Protein AF-A0A212CSP1-F1 (afdb_monomer_lite)

Secondary structure (DSSP, 8-state):
--------------TTHHHHHHHHHHHHHHHHHIIIIIHHHH-BTTB--TTB--S--HHHHHHHHTTSPTT-EEEEE-SSSSEEEEEEE-SSSEEEEEEEEPTTS-EEETT-S-EESSHHHHHHHHHHSPBTTTTB---SBPPPPS--HHHHHHHHHHHHS--------------------------TTHHHHHHHH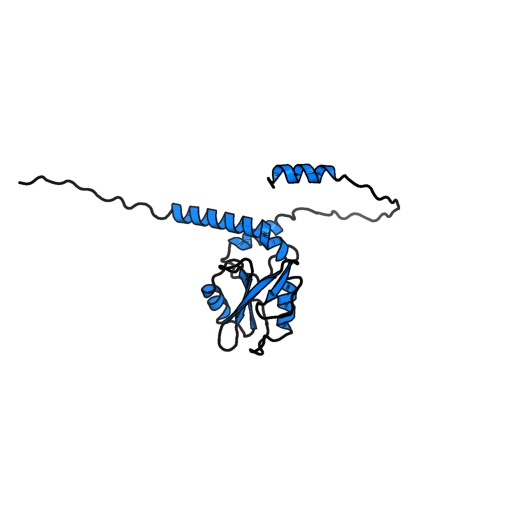TT-

Radius of gyration: 26.58 Å; chains: 1; bounding box: 94×54×76 Å

Structure (mmCIF, N/CA/C/O backbone):
data_AF-A0A212CSP1-F1
#
_entry.id   AF-A0A212CSP1-F1
#
loop_
_atom_site.group_PDB
_atom_site.id
_atom_site.type_symbol
_atom_site.label_atom_id
_atom_site.label_alt_id
_atom_site.label_comp_id
_atom_site.label_asym_id
_atom_site.label_entity_id
_atom_site.label_seq_id
_atom_site.pdbx_PDB_ins_code
_atom_site.Cartn_x
_atom_site.Cartn_y
_atom_site.Cartn_z
_atom_site.occupancy
_atom_site.B_iso_or_equiv
_atom_site.auth_seq_id
_atom_site.auth_comp_id
_atom_site.auth_asym_id
_atom_site.auth_atom_id
_atom_site.pdbx_PDB_model_num
ATOM 1 N N . MET A 1 1 ? 43.880 -2.278 61.669 1.00 38.97 1 MET A N 1
ATOM 2 C CA . MET A 1 1 ? 43.598 -2.815 60.322 1.00 38.97 1 MET A CA 1
ATOM 3 C C . MET A 1 1 ? 42.975 -4.184 60.545 1.00 38.97 1 MET A C 1
ATOM 5 O O . MET A 1 1 ? 43.624 -4.987 61.186 1.00 38.97 1 MET A O 1
ATOM 9 N N . GLU A 1 2 ? 41.725 -4.493 60.226 1.00 37.69 2 GLU A N 1
ATOM 10 C CA . GLU A 1 2 ? 40.762 -3.864 59.326 1.00 37.69 2 GLU A CA 1
ATOM 11 C C . GLU A 1 2 ? 39.323 -4.164 59.767 1.00 37.69 2 GLU A C 1
ATOM 13 O O . GLU A 1 2 ? 39.054 -5.135 60.473 1.00 37.69 2 GLU A O 1
ATOM 18 N N . ALA A 1 3 ? 38.415 -3.285 59.352 1.00 38.16 3 ALA A N 1
ATOM 19 C CA . ALA A 1 3 ? 36.992 -3.335 59.629 1.00 38.16 3 ALA A CA 1
ATOM 20 C C . ALA A 1 3 ? 36.283 -4.432 58.817 1.00 38.16 3 ALA A C 1
ATOM 22 O O . ALA A 1 3 ? 36.498 -4.602 57.621 1.00 38.16 3 ALA A O 1
ATOM 23 N N . HIS A 1 4 ? 35.374 -5.133 59.489 1.00 41.16 4 HIS A N 1
ATOM 24 C CA . HIS A 1 4 ? 34.502 -6.158 58.935 1.00 41.16 4 HIS A CA 1
ATOM 25 C C . HIS A 1 4 ? 33.340 -5.492 58.173 1.00 41.16 4 HIS A C 1
ATOM 27 O O . HIS A 1 4 ? 32.346 -5.079 58.774 1.00 41.16 4 HIS A O 1
ATOM 33 N N . LEU A 1 5 ? 33.456 -5.362 56.848 1.00 41.38 5 LEU A N 1
ATOM 34 C CA . LEU A 1 5 ? 32.409 -4.775 56.008 1.00 41.38 5 LEU A CA 1
ATOM 35 C C . LEU A 1 5 ? 31.263 -5.782 55.806 1.00 41.38 5 LEU A C 1
ATOM 37 O O . LEU A 1 5 ? 31.435 -6.845 55.210 1.00 41.38 5 LEU A O 1
ATOM 41 N N . ARG A 1 6 ? 30.081 -5.452 56.335 1.00 44.97 6 ARG A N 1
ATOM 42 C CA . ARG A 1 6 ? 28.835 -6.188 56.096 1.00 44.97 6 ARG A CA 1
ATOM 43 C C . ARG A 1 6 ? 28.260 -5.868 54.709 1.00 44.97 6 ARG A C 1
ATOM 45 O O . ARG A 1 6 ? 28.254 -4.722 54.281 1.00 44.97 6 ARG A O 1
ATOM 52 N N . GLN A 1 7 ? 27.760 -6.936 54.090 1.00 47.25 7 GLN A N 1
ATOM 53 C CA . GLN A 1 7 ? 26.824 -7.067 52.967 1.00 47.25 7 GLN A CA 1
ATOM 54 C C . GLN A 1 7 ? 26.131 -5.794 52.444 1.00 47.25 7 GLN A C 1
ATOM 56 O O . GLN A 1 7 ? 25.417 -5.117 53.178 1.00 47.25 7 GLN A O 1
ATOM 61 N N . LEU A 1 8 ? 26.179 -5.626 51.119 1.00 35.84 8 LEU A N 1
ATOM 62 C CA . LEU A 1 8 ? 25.127 -4.981 50.331 1.00 35.84 8 LEU A CA 1
ATOM 63 C C . LEU A 1 8 ? 24.757 -5.918 49.176 1.00 35.84 8 LEU A C 1
ATOM 65 O O . LEU A 1 8 ? 25.387 -5.933 48.122 1.00 35.84 8 LEU A O 1
ATOM 69 N N . SER A 1 9 ? 23.741 -6.746 49.401 1.00 40.22 9 SER A N 1
ATOM 70 C CA . SER A 1 9 ? 23.035 -7.457 48.340 1.00 40.22 9 SER A CA 1
ATOM 71 C C . SER A 1 9 ? 22.275 -6.431 47.497 1.00 40.22 9 SER A C 1
ATOM 73 O O . SER A 1 9 ? 21.263 -5.890 47.945 1.00 40.22 9 SER A O 1
ATOM 75 N N . LEU A 1 10 ? 22.769 -6.149 46.289 1.00 41.78 10 LEU A N 1
ATO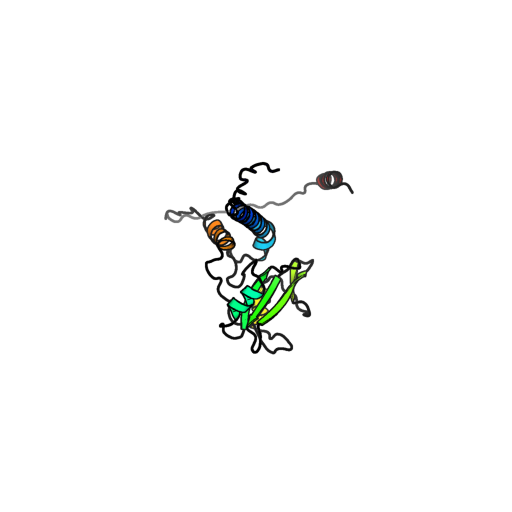M 76 C CA . LEU A 1 10 ? 22.030 -5.403 45.273 1.00 41.78 10 LEU A CA 1
ATOM 77 C C . LEU A 1 10 ? 20.746 -6.175 44.947 1.00 41.78 10 LEU A C 1
ATOM 79 O O . LEU A 1 10 ? 20.779 -7.246 44.339 1.00 41.78 10 LEU A O 1
ATOM 83 N N . GLY A 1 11 ? 19.616 -5.635 45.397 1.00 38.06 11 GLY A N 1
ATOM 84 C CA . GLY A 1 11 ? 18.296 -6.143 45.066 1.00 38.06 11 GLY A CA 1
ATOM 85 C C . GLY A 1 11 ? 18.113 -6.174 43.552 1.00 38.06 11 GLY A C 1
ATOM 86 O O . GLY A 1 11 ? 18.186 -5.145 42.882 1.00 38.06 11 GLY A O 1
ATOM 87 N N . ARG A 1 12 ? 17.865 -7.370 43.015 1.00 52.84 12 ARG A N 1
ATOM 88 C CA . ARG A 1 12 ? 17.350 -7.570 41.661 1.00 52.84 12 ARG A CA 1
ATOM 89 C C . ARG A 1 12 ? 15.996 -6.858 41.573 1.00 52.84 12 ARG A C 1
ATOM 91 O O . ARG A 1 12 ? 15.029 -7.279 42.203 1.00 52.84 12 ARG A O 1
ATOM 98 N N . ARG A 1 13 ? 15.948 -5.765 40.816 1.00 52.03 13 ARG A N 1
ATOM 99 C CA . ARG A 1 13 ? 14.724 -5.028 40.491 1.00 52.03 13 ARG A CA 1
ATOM 100 C C . ARG A 1 13 ? 13.806 -5.928 39.639 1.00 52.03 13 ARG A C 1
ATOM 102 O O . ARG A 1 13 ? 14.321 -6.664 38.796 1.00 52.03 13 ARG A O 1
ATOM 109 N N . PRO A 1 14 ? 12.476 -5.930 39.843 1.00 47.34 14 PRO A N 1
ATOM 110 C CA . PRO A 1 14 ? 11.566 -6.715 39.017 1.00 47.34 14 PRO A CA 1
ATOM 111 C C . PRO A 1 14 ? 11.379 -6.007 37.664 1.00 47.34 14 PRO A C 1
ATOM 113 O O . PRO A 1 14 ? 10.482 -5.188 37.487 1.00 47.34 14 PRO A O 1
ATOM 116 N N . GLU A 1 15 ? 12.266 -6.292 36.713 1.00 51.41 15 GLU A N 1
ATOM 117 C CA . GLU A 1 15 ? 12.279 -5.717 35.357 1.00 51.41 15 GLU A CA 1
ATOM 118 C C . GLU A 1 15 ? 11.328 -6.472 34.417 1.00 51.41 15 GLU A C 1
ATOM 120 O O . GLU A 1 15 ? 11.752 -7.174 33.507 1.00 51.41 15 GLU A O 1
ATOM 125 N N . GLY A 1 16 ? 10.021 -6.416 34.681 1.00 56.03 16 GLY A N 1
ATOM 126 C CA . GLY A 1 16 ? 9.063 -7.119 33.814 1.00 56.03 16 GLY A CA 1
ATOM 127 C C . GLY A 1 16 ? 7.610 -6.660 33.870 1.00 56.03 16 GLY A C 1
ATOM 128 O O . GLY A 1 16 ? 6.845 -6.973 32.961 1.00 56.03 16 GLY A O 1
ATOM 129 N N . ALA A 1 17 ? 7.208 -5.908 34.897 1.00 55.34 17 ALA A N 1
ATOM 130 C CA . ALA A 1 17 ? 5.846 -5.375 34.988 1.00 55.34 17 ALA A CA 1
ATOM 131 C C . ALA A 1 17 ? 5.691 -4.026 34.258 1.00 55.34 17 ALA A C 1
ATOM 133 O O . ALA A 1 17 ? 4.693 -3.813 33.576 1.00 55.34 17 ALA A O 1
ATOM 134 N N . GLY A 1 18 ? 6.696 -3.145 34.354 1.00 59.00 18 GLY A N 1
ATOM 135 C CA . GLY A 1 18 ? 6.673 -1.818 33.723 1.00 59.00 18 GLY A CA 1
ATOM 136 C C . GLY A 1 18 ? 6.700 -1.870 32.195 1.00 59.00 18 GLY A C 1
ATOM 137 O O . GLY A 1 18 ? 5.966 -1.134 31.548 1.00 59.00 18 GLY A O 1
ATOM 138 N N . ASP A 1 19 ? 7.465 -2.801 31.623 1.00 65.12 19 ASP A N 1
ATOM 139 C CA . ASP A 1 19 ? 7.614 -2.919 30.168 1.00 65.12 19 ASP A CA 1
ATOM 140 C C . ASP A 1 19 ? 6.330 -3.399 29.487 1.00 65.12 19 ASP A C 1
ATOM 142 O O . ASP A 1 19 ? 6.003 -2.963 28.386 1.00 65.12 19 ASP A O 1
ATOM 146 N N . ARG A 1 20 ? 5.566 -4.274 30.153 1.00 71.06 20 ARG A N 1
ATOM 147 C CA . ARG A 1 20 ? 4.284 -4.770 29.631 1.00 71.06 20 ARG A CA 1
ATOM 148 C C . ARG A 1 20 ? 3.198 -3.703 29.691 1.00 71.06 20 ARG A C 1
ATOM 150 O O . ARG A 1 20 ? 2.419 -3.595 28.751 1.00 71.06 20 ARG A O 1
ATOM 157 N N . GLN A 1 21 ? 3.173 -2.918 30.766 1.00 75.75 21 GLN A N 1
ATOM 158 C CA . GLN A 1 21 ? 2.225 -1.820 30.924 1.00 75.75 21 GLN A CA 1
ATOM 159 C C . GLN A 1 21 ? 2.511 -0.692 29.924 1.00 75.75 21 GLN A C 1
ATOM 161 O O . GLN A 1 21 ? 1.614 -0.274 29.201 1.00 75.75 21 GLN A O 1
ATOM 166 N N . ALA A 1 22 ? 3.773 -0.273 29.805 1.00 74.12 22 ALA A N 1
ATOM 167 C CA . ALA A 1 22 ? 4.182 0.742 28.837 1.00 74.12 22 ALA A CA 1
ATOM 168 C C . ALA A 1 22 ? 3.923 0.300 27.385 1.00 74.12 22 ALA A C 1
ATOM 170 O O . ALA A 1 22 ? 3.532 1.109 26.545 1.00 74.12 22 ALA A O 1
ATOM 171 N N . LEU A 1 23 ? 4.111 -0.990 27.081 1.00 70.31 23 LEU A N 1
ATOM 172 C CA . LEU A 1 23 ? 3.783 -1.542 25.768 1.00 70.31 23 LEU A CA 1
ATOM 173 C C . LEU A 1 23 ? 2.273 -1.508 25.493 1.00 70.31 23 LEU A C 1
ATOM 175 O O . LEU A 1 23 ? 1.886 -1.170 24.378 1.00 70.31 23 LEU A O 1
ATOM 179 N N . ALA A 1 24 ? 1.437 -1.824 26.484 1.00 73.19 24 ALA A N 1
ATOM 180 C CA . ALA A 1 24 ? -0.017 -1.766 26.350 1.00 73.19 24 ALA A CA 1
ATOM 181 C C . ALA A 1 24 ? -0.519 -0.326 26.135 1.00 73.19 24 ALA A C 1
ATOM 183 O O . ALA A 1 24 ? -1.317 -0.083 25.236 1.00 73.19 24 ALA A O 1
ATOM 184 N N . GLU A 1 25 ? 0.010 0.644 26.884 1.00 76.62 25 GLU A N 1
ATOM 185 C CA . GLU A 1 25 ? -0.317 2.069 26.712 1.00 76.62 25 GLU A CA 1
ATOM 186 C C . GLU A 1 25 ? 0.097 2.584 25.325 1.00 76.62 25 GLU A C 1
ATOM 188 O O . GLU A 1 25 ? -0.647 3.307 24.659 1.00 76.62 25 GLU A O 1
ATOM 193 N N . LEU A 1 26 ? 1.272 2.167 24.841 1.00 75.50 26 LEU A N 1
ATOM 194 C CA . LEU A 1 26 ? 1.722 2.502 23.493 1.00 75.50 26 LEU A CA 1
ATOM 195 C C . LEU A 1 26 ? 0.838 1.859 22.413 1.00 75.50 26 LEU A C 1
ATOM 197 O O . LEU A 1 26 ? 0.573 2.485 21.386 1.00 75.50 26 LEU A O 1
ATOM 201 N N . GLN A 1 27 ? 0.383 0.623 22.632 1.00 71.06 27 GLN A N 1
ATOM 202 C CA . GLN A 1 27 ? -0.559 -0.057 21.743 1.00 71.06 27 GLN A CA 1
ATOM 203 C C . GLN A 1 27 ? -1.899 0.678 21.686 1.00 71.06 27 GLN A C 1
ATOM 205 O O . GLN A 1 27 ? -2.403 0.913 20.590 1.00 71.06 27 GLN A O 1
ATOM 210 N N . GLU A 1 28 ? -2.444 1.093 22.828 1.00 76.88 28 GLU A N 1
ATOM 211 C CA . GLU A 1 28 ? -3.690 1.860 22.896 1.00 76.88 28 GLU A CA 1
ATOM 212 C C . GLU A 1 28 ? -3.570 3.201 22.161 1.00 76.88 28 GLU A C 1
ATOM 214 O O . GLU A 1 28 ? -4.422 3.543 21.342 1.00 76.88 28 GLU A O 1
ATOM 219 N N . LEU A 1 29 ? -2.466 3.927 22.357 1.00 81.38 29 LEU A N 1
ATOM 220 C CA . LEU A 1 29 ? -2.229 5.183 21.647 1.00 81.38 29 LEU A CA 1
ATOM 221 C C . LEU A 1 29 ? -2.115 4.976 20.129 1.00 81.38 29 LEU A C 1
ATOM 223 O O . LEU A 1 29 ? -2.684 5.743 19.347 1.00 81.38 29 LEU A O 1
ATOM 227 N N . ALA A 1 30 ? -1.401 3.931 19.701 1.00 77.06 30 ALA A N 1
ATOM 228 C CA . ALA A 1 30 ? -1.284 3.579 18.290 1.00 77.06 30 ALA A CA 1
ATOM 229 C C . ALA A 1 30 ? -2.641 3.187 17.684 1.00 77.06 30 ALA A C 1
ATOM 231 O O . ALA A 1 30 ? -2.918 3.532 16.531 1.00 77.06 30 ALA A O 1
ATOM 232 N N . LEU A 1 31 ? -3.488 2.501 18.457 1.00 76.50 31 LEU A N 1
ATOM 233 C CA . LEU A 1 31 ? -4.840 2.122 18.063 1.00 76.50 31 LEU A CA 1
ATOM 234 C C . LEU A 1 31 ? -5.739 3.346 17.884 1.00 76.50 31 LEU A C 1
ATOM 236 O O . LEU A 1 31 ? -6.342 3.498 16.823 1.00 76.50 31 LEU A O 1
ATOM 240 N N . SER A 1 32 ? -5.792 4.236 18.874 1.00 79.06 32 SER A N 1
ATOM 241 C CA . SER A 1 32 ? -6.603 5.458 18.816 1.00 79.06 32 SER A CA 1
ATOM 242 C C . SER A 1 32 ? -6.192 6.339 17.639 1.00 79.06 32 SER A C 1
ATOM 244 O O . SER A 1 32 ? -7.026 6.700 16.809 1.00 79.06 32 SER A O 1
ATOM 246 N N . TRP A 1 33 ? -4.886 6.572 17.468 1.00 84.38 33 TRP A N 1
ATOM 247 C CA . TRP A 1 33 ? -4.371 7.305 16.310 1.00 84.38 33 TRP A CA 1
ATOM 248 C C . TRP A 1 33 ? -4.774 6.651 14.982 1.00 84.38 33 TRP A C 1
ATOM 250 O O . TRP A 1 33 ? -5.151 7.340 14.027 1.00 84.38 33 TRP A O 1
ATOM 260 N N . PHE A 1 34 ? -4.702 5.319 14.897 1.00 83.12 34 PHE A N 1
ATOM 261 C CA . PHE A 1 34 ? -5.090 4.592 13.694 1.00 83.12 34 PHE A CA 1
ATOM 262 C C . PHE A 1 34 ? -6.584 4.761 13.400 1.00 83.12 34 PHE A C 1
ATOM 264 O O . PHE A 1 34 ? -6.945 5.054 12.258 1.00 83.12 34 PHE A O 1
ATOM 271 N N . MET A 1 35 ? -7.439 4.613 14.413 1.00 80.25 35 MET A N 1
ATOM 272 C CA . MET A 1 35 ? -8.891 4.740 14.281 1.00 80.25 35 MET A CA 1
ATOM 273 C C . MET A 1 35 ? -9.318 6.144 13.858 1.00 80.25 35 MET A C 1
ATOM 275 O O . MET A 1 35 ? -10.184 6.286 12.999 1.00 80.25 35 MET A O 1
ATOM 279 N N . GLU A 1 36 ? -8.680 7.175 14.402 1.00 81.69 36 GLU A N 1
ATOM 280 C CA . GLU A 1 36 ? -9.021 8.567 14.107 1.00 81.69 36 GLU A CA 1
ATOM 281 C C . GLU A 1 36 ? -8.502 9.031 12.742 1.00 81.69 36 GLU A C 1
ATOM 283 O O . GLU A 1 36 ? -9.157 9.822 12.063 1.00 81.69 36 GLU A O 1
ATOM 288 N N . THR A 1 37 ? -7.330 8.548 12.314 1.00 80.38 37 THR A N 1
ATOM 289 C CA . THR A 1 37 ? -6.646 9.110 11.136 1.00 80.38 37 THR A CA 1
ATOM 290 C C . THR A 1 37 ? -6.641 8.190 9.920 1.00 80.38 37 THR A C 1
ATOM 292 O O . THR A 1 37 ? -6.831 8.657 8.797 1.00 80.38 37 THR A O 1
ATOM 295 N N . GLN A 1 38 ? -6.410 6.891 10.113 1.00 84.62 38 GLN A N 1
ATOM 296 C CA . GLN A 1 38 ? -6.147 5.947 9.025 1.00 84.62 38 GLN A CA 1
ATOM 297 C C . GLN A 1 38 ? -7.373 5.108 8.677 1.00 84.62 38 GLN A C 1
ATOM 299 O O . GLN A 1 38 ? -7.653 4.900 7.497 1.00 84.62 38 GLN A O 1
ATOM 304 N N . ALA A 1 39 ? -8.119 4.636 9.678 1.00 81.50 39 ALA A N 1
ATOM 305 C CA . ALA A 1 39 ? -9.260 3.751 9.471 1.00 81.50 39 ALA A CA 1
ATOM 306 C C . ALA A 1 39 ? -10.304 4.329 8.491 1.00 81.50 39 ALA A C 1
ATOM 308 O O . ALA A 1 39 ? -10.667 3.606 7.558 1.00 81.50 39 ALA A O 1
ATOM 309 N N . PRO A 1 40 ? -10.704 5.619 8.560 1.00 82.31 40 PRO A N 1
ATOM 310 C CA . PRO A 1 40 ? -11.674 6.188 7.618 1.00 82.31 40 PRO A CA 1
ATOM 311 C C . PRO A 1 40 ? -11.217 6.164 6.151 1.00 82.31 40 PRO A C 1
ATOM 313 O O . PRO A 1 40 ? -12.034 6.274 5.243 1.00 82.31 40 PRO A O 1
ATOM 316 N N . LEU A 1 41 ? -9.909 6.042 5.914 1.00 83.50 41 LEU A N 1
ATOM 317 C CA . LEU A 1 41 ? -9.298 6.047 4.585 1.00 83.50 41 LEU A CA 1
ATOM 318 C C . LEU A 1 41 ? -9.080 4.636 4.016 1.00 83.50 41 LEU A C 1
ATOM 320 O O . LEU A 1 41 ? -8.845 4.482 2.817 1.00 83.50 41 LEU A O 1
ATOM 324 N N . ILE A 1 42 ? -9.102 3.614 4.875 1.00 84.88 42 ILE A N 1
ATOM 325 C CA . ILE A 1 42 ? -8.684 2.244 4.544 1.00 84.88 42 ILE A CA 1
ATOM 326 C C . ILE A 1 42 ? -9.853 1.262 4.618 1.00 84.88 42 ILE A C 1
ATOM 328 O O . ILE A 1 42 ? -9.879 0.300 3.846 1.00 84.88 42 ILE A O 1
ATOM 332 N N . LEU A 1 43 ? -10.791 1.475 5.546 1.00 83.31 43 LEU A N 1
ATOM 333 C CA . LEU A 1 43 ? -11.917 0.573 5.768 1.00 83.31 43 LEU A CA 1
ATOM 334 C C . LEU A 1 43 ? -12.765 0.424 4.500 1.00 83.31 43 LEU A C 1
ATOM 336 O O . LEU A 1 43 ? -13.118 1.396 3.834 1.00 83.31 43 LEU A O 1
ATOM 340 N N . GLN A 1 44 ? -13.130 -0.818 4.202 1.00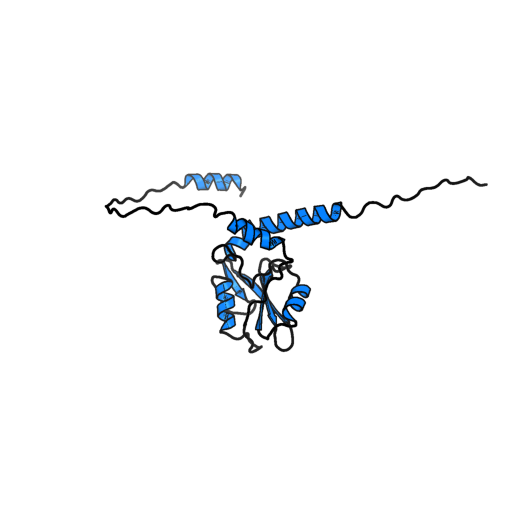 79.25 44 GLN A N 1
ATOM 341 C CA . GLN A 1 44 ? -14.069 -1.179 3.148 1.00 79.25 44 GLN A CA 1
ATOM 342 C C . GLN A 1 44 ? -15.265 -1.843 3.815 1.00 79.25 44 GLN A C 1
ATOM 344 O O . GLN A 1 44 ? -15.115 -2.879 4.457 1.00 79.25 44 GLN A O 1
ATOM 349 N N . ASN A 1 45 ? -16.444 -1.230 3.698 1.00 80.56 45 ASN A N 1
ATOM 350 C CA . ASN A 1 45 ? -17.676 -1.720 4.327 1.00 80.56 45 ASN A CA 1
ATOM 351 C C . ASN A 1 45 ? -17.526 -1.964 5.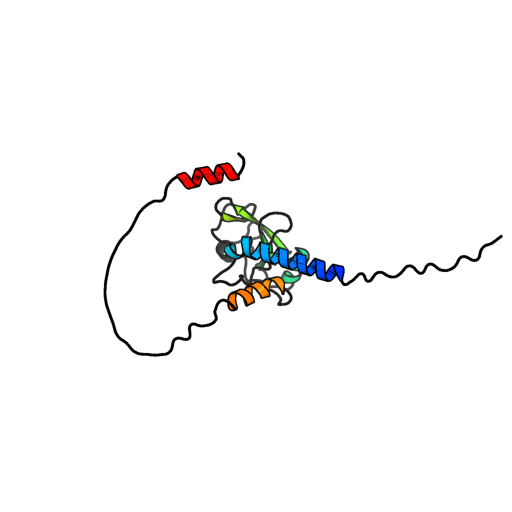844 1.00 80.56 45 ASN A C 1
ATOM 353 O O . ASN A 1 45 ? -18.026 -2.952 6.369 1.00 80.56 45 ASN A O 1
ATOM 357 N N . GLY A 1 46 ? -16.789 -1.091 6.540 1.00 77.31 46 GLY A N 1
ATOM 358 C CA . GLY A 1 46 ? -16.555 -1.218 7.983 1.00 77.31 46 GLY A CA 1
ATOM 359 C C . GLY A 1 46 ? -15.543 -2.298 8.384 1.00 77.31 46 GLY A C 1
ATOM 360 O O . GLY A 1 46 ? -15.358 -2.528 9.571 1.00 77.31 46 GLY A O 1
ATOM 361 N N . ALA A 1 47 ? -14.853 -2.935 7.435 1.00 81.75 47 ALA A N 1
ATOM 362 C CA . ALA A 1 47 ? -13.809 -3.915 7.720 1.00 81.75 47 ALA A CA 1
ATOM 363 C C . ALA A 1 47 ? -12.456 -3.491 7.140 1.00 81.75 47 ALA A C 1
ATOM 365 O O . ALA A 1 47 ? -12.370 -2.840 6.093 1.00 81.75 47 ALA A O 1
ATOM 366 N N . LEU A 1 48 ? -11.370 -3.873 7.818 1.00 85.00 48 LEU A N 1
ATOM 367 C CA . LEU A 1 48 ? -10.031 -3.673 7.275 1.00 85.00 48 LEU A CA 1
ATOM 368 C C . LEU A 1 48 ? -9.792 -4.645 6.116 1.00 85.00 48 LEU A C 1
ATOM 370 O O . LEU A 1 48 ? -10.036 -5.842 6.275 1.00 85.00 48 LEU A O 1
ATOM 374 N N . PRO A 1 49 ? -9.250 -4.178 4.979 1.00 89.31 49 PRO A N 1
ATOM 375 C CA . PRO A 1 49 ? -8.941 -5.061 3.868 1.00 89.31 49 PRO A CA 1
ATOM 376 C C . PRO A 1 49 ? -7.946 -6.158 4.278 1.00 89.31 49 PRO A C 1
ATOM 378 O O . PRO A 1 49 ? -7.009 -5.885 5.038 1.00 89.31 49 PRO A O 1
ATOM 381 N N . PRO A 1 50 ? -8.073 -7.382 3.736 1.00 89.88 50 PRO A N 1
ATOM 382 C CA . PRO A 1 50 ? -7.222 -8.512 4.118 1.00 89.88 50 PRO A CA 1
ATOM 383 C C . PRO A 1 50 ? -5.747 -8.304 3.745 1.00 89.88 50 PRO A C 1
ATOM 385 O O . PRO A 1 50 ? -4.858 -8.859 4.385 1.00 89.88 50 PRO A O 1
ATOM 388 N N . TRP A 1 51 ? -5.472 -7.472 2.735 1.00 93.75 51 TRP A N 1
ATOM 389 C CA . TRP A 1 51 ? -4.117 -7.084 2.340 1.00 93.75 51 TRP A CA 1
ATOM 390 C C . TRP A 1 51 ? -3.508 -5.998 3.233 1.00 93.75 51 TRP A C 1
ATOM 392 O O . TRP A 1 51 ? -2.324 -5.706 3.081 1.00 93.75 51 TRP A O 1
ATOM 402 N N . PHE A 1 52 ? -4.262 -5.381 4.148 1.00 92.38 52 PHE A N 1
ATOM 403 C CA . PHE A 1 52 ? -3.736 -4.355 5.046 1.00 92.38 52 PHE A CA 1
ATOM 404 C C . PHE A 1 52 ? -3.246 -4.967 6.363 1.00 92.38 52 PHE A C 1
ATOM 406 O O . PHE A 1 52 ? -3.989 -5.659 7.063 1.00 92.38 52 PHE A O 1
ATOM 413 N N . HIS A 1 53 ? -1.980 -4.706 6.690 1.00 90.69 53 HIS A N 1
ATOM 414 C CA . HIS A 1 53 ? -1.265 -5.295 7.830 1.00 90.69 53 HIS A CA 1
ATOM 415 C C . HIS A 1 53 ? -0.834 -4.257 8.876 1.00 90.69 53 HIS A C 1
ATOM 417 O O . HIS A 1 53 ? -0.195 -4.618 9.860 1.00 90.69 53 HIS A O 1
ATOM 423 N N . GLY A 1 54 ? -1.159 -2.975 8.682 1.00 88.50 54 GLY A N 1
ATOM 424 C CA . GLY A 1 54 ? -0.864 -1.932 9.664 1.00 88.50 54 GLY A CA 1
ATOM 425 C C . GLY A 1 54 ? 0.630 -1.768 9.964 1.00 88.50 54 GLY A C 1
ATOM 426 O O . GLY A 1 54 ? 1.451 -1.690 9.048 1.00 88.50 54 GLY A O 1
ATOM 427 N N . PHE A 1 55 ? 0.984 -1.686 11.247 1.00 84.69 55 PHE A N 1
ATOM 428 C CA . PHE A 1 55 ? 2.345 -1.509 11.761 1.00 84.69 55 PHE A CA 1
ATOM 429 C C . PHE A 1 55 ? 3.129 -2.830 11.796 1.00 84.69 55 PHE A C 1
ATOM 431 O O . PHE A 1 55 ? 3.369 -3.402 12.857 1.00 84.69 55 PHE A O 1
ATOM 438 N N . ILE A 1 56 ? 3.575 -3.314 10.636 1.00 88.38 56 ILE A N 1
ATOM 439 C CA . ILE A 1 56 ? 4.549 -4.414 10.569 1.00 88.38 56 ILE A CA 1
ATOM 440 C C . ILE A 1 56 ? 5.894 -3.936 10.033 1.00 88.38 56 ILE A C 1
ATOM 442 O O . ILE A 1 56 ? 5.982 -3.067 9.167 1.00 88.38 56 ILE A O 1
ATOM 446 N N . THR A 1 57 ? 6.977 -4.529 10.534 1.00 90.62 57 THR A N 1
ATOM 447 C CA . THR A 1 57 ? 8.323 -4.196 10.058 1.00 90.62 57 THR A CA 1
ATOM 448 C C . THR A 1 57 ? 8.559 -4.742 8.653 1.00 90.62 57 THR A C 1
ATOM 450 O O . THR A 1 57 ? 7.951 -5.730 8.222 1.00 90.62 57 THR A O 1
ATOM 453 N N . ARG A 1 58 ? 9.525 -4.151 7.942 1.00 94.12 58 ARG A N 1
ATOM 454 C CA . ARG A 1 58 ? 10.007 -4.696 6.667 1.00 94.12 58 ARG A CA 1
ATOM 455 C C . ARG A 1 58 ? 10.471 -6.151 6.807 1.00 94.12 58 ARG A C 1
ATOM 457 O O . ARG A 1 58 ? 10.088 -6.984 5.997 1.00 94.12 58 ARG A O 1
ATOM 464 N N . LYS A 1 59 ? 11.214 -6.475 7.871 1.00 94.81 59 LYS A N 1
ATOM 465 C CA . LYS A 1 59 ? 11.685 -7.843 8.143 1.00 94.81 59 LYS A CA 1
ATOM 466 C C . LYS A 1 59 ? 10.521 -8.830 8.289 1.00 94.81 59 LYS A C 1
ATOM 468 O O . LYS A 1 59 ? 10.554 -9.898 7.686 1.00 94.81 59 LYS A O 1
ATOM 473 N N . LYS A 1 60 ? 9.480 -8.475 9.055 1.00 93.12 60 LYS A N 1
ATOM 474 C CA . LYS A 1 60 ? 8.281 -9.319 9.208 1.00 93.12 60 LYS A CA 1
ATOM 475 C C . LYS A 1 60 ? 7.531 -9.467 7.882 1.00 93.12 60 LYS A C 1
ATOM 477 O O . LYS A 1 60 ? 7.111 -10.566 7.548 1.00 93.12 60 LYS A O 1
ATOM 482 N N . THR A 1 61 ? 7.425 -8.390 7.107 1.00 95.56 61 THR A N 1
ATOM 483 C CA . THR A 1 61 ? 6.826 -8.407 5.761 1.00 95.56 61 THR A CA 1
ATOM 484 C C . THR A 1 61 ? 7.530 -9.401 4.839 1.00 95.56 61 THR A C 1
ATOM 486 O O . THR A 1 61 ? 6.886 -10.253 4.235 1.00 95.56 61 THR A O 1
ATOM 489 N N . GLU A 1 62 ? 8.860 -9.333 4.764 1.00 97.19 62 GLU A N 1
ATOM 490 C CA . GLU A 1 62 ? 9.665 -10.238 3.938 1.00 97.19 62 GLU A CA 1
ATOM 491 C C . GLU A 1 62 ? 9.523 -11.701 4.391 1.00 97.19 62 GLU A C 1
ATOM 493 O O . GLU A 1 62 ? 9.488 -12.599 3.556 1.00 97.19 62 GLU A O 1
ATOM 498 N N . GLN A 1 63 ? 9.388 -11.955 5.699 1.00 96.00 63 GLN A N 1
ATOM 499 C CA . GLN A 1 63 ? 9.099 -13.292 6.231 1.00 96.00 63 GLN A CA 1
ATOM 500 C C . GLN A 1 63 ? 7.711 -13.797 5.815 1.00 96.00 63 GLN A C 1
ATOM 502 O O . GLN A 1 63 ? 7.595 -14.941 5.391 1.00 96.00 63 GLN A O 1
ATOM 507 N N . LEU A 1 64 ? 6.675 -12.956 5.905 1.00 95.56 64 LEU A N 1
ATOM 508 C CA . LEU A 1 64 ? 5.302 -13.320 5.534 1.00 95.56 64 LEU A CA 1
ATOM 509 C C . LEU A 1 64 ? 5.168 -13.669 4.044 1.00 95.56 64 LEU A C 1
ATOM 511 O O . LEU A 1 64 ? 4.382 -14.546 3.690 1.00 95.56 64 LEU A O 1
ATOM 515 N N . LEU A 1 65 ? 5.939 -12.995 3.187 1.00 97.56 65 LEU A N 1
ATOM 516 C CA . LEU A 1 65 ? 5.886 -13.148 1.732 1.00 97.56 65 LEU A CA 1
ATOM 517 C C . LEU A 1 65 ? 6.844 -14.209 1.172 1.00 97.56 65 LEU A C 1
ATOM 519 O O . LEU A 1 65 ? 6.692 -14.596 0.015 1.00 97.56 65 LEU A O 1
ATOM 523 N N . ARG A 1 66 ? 7.824 -14.674 1.958 1.00 95.81 66 ARG A N 1
ATOM 524 C CA . ARG A 1 66 ? 8.916 -15.552 1.499 1.00 95.81 66 ARG A CA 1
ATOM 525 C C . ARG A 1 66 ? 8.420 -16.793 0.756 1.00 95.81 66 ARG A C 1
ATOM 527 O O . ARG A 1 66 ? 8.856 -17.042 -0.367 1.00 95.81 66 ARG A O 1
ATOM 534 N N . ASP A 1 67 ? 7.490 -17.510 1.379 1.00 94.38 67 ASP A N 1
ATOM 535 C CA . ASP A 1 67 ? 6.992 -18.813 0.924 1.00 94.38 67 ASP A CA 1
ATOM 536 C C . ASP A 1 67 ? 5.615 -18.700 0.245 1.00 94.38 67 ASP A C 1
ATOM 538 O O . ASP A 1 67 ? 4.840 -19.654 0.194 1.00 94.38 67 ASP A O 1
ATOM 542 N N . LYS A 1 68 ? 5.269 -17.501 -0.239 1.00 97.12 68 LYS A N 1
ATOM 543 C CA . LYS A 1 68 ? 4.027 -17.240 -0.974 1.00 97.12 68 LYS A CA 1
ATOM 544 C C . LYS A 1 68 ? 4.263 -17.292 -2.483 1.00 97.12 68 LYS A C 1
ATOM 546 O O . LYS A 1 68 ? 5.394 -17.186 -2.955 1.00 97.12 68 LYS A O 1
ATOM 551 N N . ALA A 1 69 ? 3.181 -17.447 -3.243 1.00 97.88 69 ALA A N 1
ATOM 552 C CA . ALA A 1 69 ? 3.231 -17.414 -4.701 1.00 97.88 69 ALA A CA 1
ATOM 553 C C . ALA A 1 69 ? 3.694 -16.037 -5.212 1.00 97.88 69 ALA A C 1
ATOM 555 O O . ALA A 1 69 ? 3.498 -15.021 -4.536 1.00 97.88 69 ALA A O 1
ATOM 556 N N . LEU A 1 70 ? 4.272 -15.993 -6.415 1.00 98.19 70 LEU A N 1
ATOM 557 C CA . LEU A 1 70 ? 4.665 -14.734 -7.053 1.00 98.19 70 LEU A CA 1
ATOM 558 C C . LEU A 1 70 ? 3.470 -13.771 -7.163 1.00 98.19 70 LEU A C 1
ATOM 560 O O . LEU A 1 70 ? 2.327 -14.186 -7.372 1.00 98.19 70 LEU A O 1
ATOM 564 N N . GLY A 1 71 ? 3.739 -12.484 -6.954 1.00 98.12 71 GLY A N 1
ATOM 565 C CA . GLY A 1 71 ? 2.729 -11.426 -6.902 1.00 98.12 71 GLY A CA 1
ATOM 566 C C . GLY A 1 71 ? 1.939 -11.353 -5.589 1.00 98.12 71 GLY A C 1
ATOM 567 O O . GLY A 1 71 ? 1.175 -10.404 -5.408 1.00 98.12 71 GLY A O 1
ATOM 568 N N . SER A 1 72 ? 2.119 -12.296 -4.649 1.00 98.44 72 SER A N 1
ATOM 569 C CA . SER A 1 72 ? 1.454 -12.209 -3.338 1.00 98.44 72 SER A CA 1
ATOM 570 C C . SER A 1 72 ? 1.885 -10.937 -2.620 1.00 98.44 72 SER A C 1
ATOM 572 O O . SER A 1 72 ? 3.080 -10.638 -2.596 1.00 98.44 72 SER A O 1
ATOM 574 N N . PHE A 1 73 ? 0.949 -10.199 -2.023 1.00 98.62 73 PHE A N 1
ATOM 575 C CA . PHE A 1 73 ? 1.221 -8.831 -1.577 1.00 98.62 73 PHE A CA 1
ATOM 576 C C . PHE A 1 73 ? 0.552 -8.441 -0.263 1.00 98.62 73 PHE A C 1
ATOM 578 O O . PHE A 1 73 ? -0.416 -9.052 0.177 1.00 98.62 73 PHE A O 1
ATOM 585 N N . LEU A 1 74 ? 1.058 -7.376 0.351 1.00 97.75 74 LEU A N 1
ATOM 586 C CA . LEU A 1 74 ? 0.428 -6.690 1.473 1.00 97.75 74 LEU A CA 1
ATOM 587 C C . LEU A 1 74 ? 0.766 -5.198 1.461 1.00 97.75 74 LEU A C 1
ATOM 589 O O . LEU A 1 74 ? 1.759 -4.773 0.866 1.00 97.75 74 LEU A O 1
ATOM 593 N N . ILE A 1 75 ? -0.044 -4.407 2.155 1.00 96.31 75 ILE A N 1
ATOM 594 C CA . ILE A 1 75 ? 0.201 -2.994 2.428 1.00 96.31 75 ILE A CA 1
ATOM 595 C C . ILE A 1 75 ? 0.350 -2.809 3.934 1.00 96.31 75 ILE A C 1
ATOM 597 O O . ILE A 1 75 ? -0.447 -3.306 4.729 1.00 96.31 75 ILE A O 1
ATOM 601 N N . ARG A 1 76 ? 1.378 -2.061 4.318 1.00 94.00 76 ARG A N 1
ATOM 602 C CA . ARG A 1 76 ? 1.678 -1.687 5.703 1.00 94.00 76 ARG A CA 1
ATOM 603 C C . ARG A 1 76 ? 1.845 -0.179 5.824 1.00 94.00 76 ARG A C 1
ATOM 605 O O . ARG A 1 76 ? 2.063 0.502 4.822 1.00 94.00 76 ARG A O 1
ATOM 612 N N . LEU A 1 77 ? 1.804 0.333 7.045 1.00 90.06 77 LEU A N 1
ATOM 613 C CA . LEU A 1 77 ? 2.183 1.714 7.328 1.00 90.06 77 LEU A CA 1
ATOM 614 C C . LEU A 1 77 ? 3.700 1.889 7.173 1.00 90.06 77 LEU A C 1
ATOM 616 O O . LEU A 1 77 ? 4.492 0.969 7.421 1.00 90.06 77 LEU A O 1
ATOM 620 N N . SER A 1 78 ? 4.103 3.066 6.702 1.00 84.31 78 SER A N 1
ATOM 621 C CA . SER A 1 78 ? 5.512 3.449 6.646 1.00 84.31 78 SER A CA 1
ATOM 622 C C . SER A 1 78 ? 6.003 3.855 8.038 1.00 84.31 78 SER A C 1
ATOM 624 O O . SER A 1 78 ? 5.334 4.587 8.757 1.00 84.31 78 SER A O 1
ATOM 626 N N . ASP A 1 79 ? 7.193 3.387 8.412 1.00 74.38 79 ASP A N 1
ATOM 627 C CA . ASP A 1 79 ? 7.885 3.732 9.660 1.00 74.38 79 ASP A CA 1
ATOM 628 C C . ASP A 1 79 ? 8.638 5.070 9.571 1.00 74.38 79 ASP A C 1
ATOM 630 O O . ASP A 1 79 ? 9.107 5.590 10.580 1.00 74.38 79 ASP A O 1
ATOM 634 N N . ARG A 1 80 ? 8.799 5.618 8.359 1.00 69.88 80 ARG A N 1
ATOM 635 C CA . ARG A 1 80 ? 9.656 6.787 8.081 1.00 69.88 80 ARG A CA 1
ATOM 636 C C . ARG A 1 80 ? 8.920 7.997 7.522 1.00 69.88 80 ARG A C 1
ATOM 638 O O . ARG A 1 80 ? 9.511 9.069 7.450 1.00 69.88 80 ARG A O 1
ATOM 645 N N . ALA A 1 81 ? 7.677 7.835 7.086 1.00 66.56 81 ALA A N 1
ATOM 646 C CA . ALA A 1 81 ? 6.910 8.897 6.451 1.00 66.56 81 ALA A CA 1
ATOM 647 C C . ALA A 1 81 ? 5.414 8.675 6.660 1.00 66.56 81 ALA A C 1
ATOM 649 O O . ALA A 1 81 ? 4.967 7.537 6.775 1.00 66.56 81 ALA A O 1
ATOM 650 N N . THR A 1 82 ? 4.637 9.753 6.627 1.00 72.88 82 THR A N 1
ATOM 651 C CA . THR A 1 82 ? 3.179 9.666 6.551 1.00 72.88 82 THR A CA 1
ATOM 652 C C . THR A 1 82 ? 2.792 9.066 5.199 1.00 72.88 82 THR A C 1
ATOM 654 O O . THR A 1 82 ? 2.876 9.731 4.168 1.00 72.88 82 THR A O 1
ATOM 657 N N . GLY A 1 83 ? 2.427 7.785 5.190 1.00 87.69 83 GLY A N 1
ATOM 658 C CA . GLY A 1 83 ? 2.102 7.046 3.975 1.00 87.69 83 GLY A CA 1
ATOM 659 C C . GLY A 1 83 ? 2.148 5.536 4.182 1.00 87.69 83 GLY A C 1
ATOM 660 O O . GLY A 1 83 ? 2.238 5.037 5.308 1.00 87.69 83 GLY A O 1
ATOM 661 N N . TYR A 1 84 ? 2.114 4.802 3.075 1.00 94.62 84 TYR A N 1
ATOM 662 C CA . TYR A 1 84 ? 2.034 3.343 3.083 1.00 94.62 84 TYR A CA 1
ATOM 663 C C . TYR A 1 84 ? 3.180 2.729 2.303 1.00 94.62 84 TYR A C 1
ATOM 665 O O . TYR A 1 84 ? 3.803 3.376 1.466 1.00 94.62 84 TYR A O 1
ATOM 673 N N . ILE A 1 85 ? 3.439 1.454 2.558 1.00 96.75 85 ILE A N 1
ATOM 674 C CA . ILE A 1 85 ? 4.376 0.655 1.784 1.00 96.75 85 ILE A CA 1
ATOM 675 C C . ILE A 1 85 ? 3.629 -0.552 1.226 1.00 96.75 85 ILE A C 1
ATOM 677 O O . ILE A 1 85 ? 3.178 -1.405 1.992 1.00 96.75 85 ILE A O 1
ATOM 681 N N . LEU A 1 86 ? 3.545 -0.646 -0.100 1.00 97.69 86 LEU A N 1
ATOM 682 C CA . LEU A 1 86 ? 3.135 -1.863 -0.797 1.00 97.69 86 LEU A CA 1
ATOM 683 C C . LEU A 1 86 ? 4.339 -2.788 -0.905 1.00 97.69 86 LEU A C 1
ATOM 685 O O . LEU A 1 86 ? 5.405 -2.380 -1.362 1.00 97.69 86 LEU A O 1
ATOM 689 N N . SER A 1 87 ? 4.187 -4.031 -0.468 1.00 98.38 87 SER A N 1
ATOM 690 C CA . SER A 1 87 ? 5.228 -5.048 -0.588 1.00 98.38 87 SER A CA 1
ATOM 691 C C . SER A 1 87 ? 4.669 -6.295 -1.243 1.00 98.38 87 SER A C 1
ATOM 693 O O . SER A 1 87 ? 3.569 -6.715 -0.891 1.00 98.38 87 SER A O 1
ATOM 695 N N . TYR A 1 88 ? 5.424 -6.900 -2.156 1.00 98.62 88 TYR A N 1
ATOM 696 C CA . TYR A 1 88 ? 5.008 -8.140 -2.804 1.00 98.62 88 TYR A CA 1
ATOM 697 C C . TYR A 1 88 ? 6.166 -9.096 -3.082 1.00 98.62 88 TYR A C 1
ATOM 699 O O . TYR A 1 88 ? 7.340 -8.707 -3.130 1.00 98.62 88 TYR A O 1
ATOM 707 N N . ARG A 1 89 ? 5.816 -10.374 -3.249 1.00 98.44 89 ARG A N 1
ATOM 708 C CA . ARG A 1 89 ? 6.731 -11.450 -3.619 1.00 98.44 89 ARG A CA 1
ATOM 709 C C . ARG A 1 89 ? 7.067 -11.350 -5.106 1.00 98.44 89 ARG A C 1
ATOM 711 O O . ARG A 1 89 ? 6.319 -11.848 -5.942 1.00 98.44 89 ARG A O 1
ATOM 718 N N . GLY A 1 90 ? 8.188 -10.706 -5.418 1.00 97.75 90 GLY A N 1
ATOM 719 C CA . GLY A 1 90 ? 8.785 -10.758 -6.749 1.00 97.75 90 GLY A CA 1
ATOM 720 C C . GLY A 1 90 ? 9.514 -12.079 -6.991 1.00 97.75 90 GLY A C 1
ATOM 721 O O . GLY A 1 90 ? 9.704 -12.877 -6.061 1.00 97.75 90 GLY A O 1
ATOM 722 N N . SER A 1 91 ? 9.919 -12.298 -8.239 1.00 96.25 91 SER A N 1
ATOM 723 C CA . SER A 1 91 ? 10.596 -13.521 -8.693 1.00 96.25 91 SER A CA 1
ATOM 724 C C . SER A 1 91 ? 11.896 -13.803 -7.932 1.00 96.25 91 SER A C 1
ATOM 726 O O . SER A 1 91 ? 12.087 -14.892 -7.390 1.00 96.25 91 SER A O 1
ATOM 728 N N . ASP A 1 92 ? 12.760 -12.800 -7.813 1.00 95.00 92 ASP A N 1
ATOM 729 C CA . ASP A 1 92 ? 14.077 -12.890 -7.181 1.00 95.00 92 ASP A CA 1
ATOM 730 C C . ASP A 1 92 ? 14.058 -12.464 -5.706 1.00 95.00 92 ASP A C 1
ATOM 732 O O . ASP A 1 92 ? 14.679 -13.095 -4.848 1.00 95.00 92 ASP A O 1
ATOM 736 N N . ARG A 1 93 ? 13.305 -11.409 -5.386 1.00 96.81 93 ARG A N 1
ATOM 737 C CA . ARG A 1 93 ? 13.278 -10.790 -4.054 1.00 96.81 93 ARG A CA 1
ATOM 738 C C . ARG A 1 93 ? 11.910 -10.227 -3.703 1.00 96.81 93 ARG A C 1
ATOM 740 O O . ARG A 1 93 ? 11.051 -10.017 -4.554 1.00 96.81 93 ARG A O 1
ATOM 747 N N . CYS A 1 94 ? 11.731 -9.900 -2.426 1.00 98.12 94 CYS A N 1
ATOM 748 C CA . CYS A 1 94 ? 10.625 -9.046 -2.016 1.00 98.12 94 CYS A CA 1
ATOM 749 C C . CYS A 1 94 ? 10.833 -7.627 -2.570 1.00 98.12 94 CYS A C 1
ATOM 751 O O . CYS A 1 94 ? 11.923 -7.044 -2.450 1.00 98.12 94 CYS A O 1
ATOM 753 N N . ARG A 1 95 ? 9.782 -7.068 -3.169 1.00 97.81 95 ARG A N 1
ATOM 754 C CA . ARG A 1 95 ? 9.754 -5.683 -3.649 1.00 97.81 95 ARG A CA 1
ATOM 755 C C . ARG A 1 95 ? 8.978 -4.810 -2.676 1.00 97.81 95 ARG A C 1
ATOM 757 O O . ARG A 1 95 ? 8.077 -5.294 -1.996 1.00 97.81 95 ARG A O 1
ATOM 764 N N . HIS A 1 96 ? 9.362 -3.538 -2.587 1.00 97.25 96 HIS A N 1
ATOM 765 C CA . HIS A 1 96 ? 8.764 -2.566 -1.675 1.00 97.25 96 HIS A CA 1
ATOM 766 C C . HIS A 1 96 ? 8.619 -1.223 -2.382 1.00 97.25 96 HIS A C 1
ATOM 768 O O . HIS A 1 96 ? 9.614 -0.653 -2.826 1.00 97.25 96 HIS A O 1
ATOM 774 N N . PHE A 1 97 ? 7.395 -0.716 -2.431 1.00 96.44 97 PHE A N 1
ATOM 775 C CA . PHE A 1 97 ? 7.036 0.541 -3.067 1.00 96.44 97 PHE A CA 1
ATOM 776 C C . PHE A 1 97 ? 6.432 1.482 -2.037 1.00 96.44 97 PHE A C 1
ATOM 778 O O . PHE A 1 97 ? 5.532 1.103 -1.287 1.00 96.44 97 PHE A O 1
ATOM 785 N N . VAL A 1 98 ? 6.935 2.712 -2.003 1.00 95.56 98 VAL A N 1
ATOM 786 C CA . VAL A 1 98 ? 6.346 3.774 -1.188 1.00 95.56 98 VAL A CA 1
ATOM 787 C C . VAL A 1 98 ? 5.082 4.265 -1.882 1.00 95.56 98 VAL A C 1
ATOM 789 O O . VAL A 1 98 ? 5.120 4.596 -3.063 1.00 95.56 98 VAL A O 1
ATOM 792 N N . ILE A 1 99 ? 3.980 4.325 -1.141 1.00 96.38 99 ILE A N 1
ATOM 793 C CA . ILE A 1 99 ? 2.729 4.949 -1.557 1.00 96.38 99 ILE A CA 1
ATOM 794 C C . ILE A 1 99 ? 2.589 6.257 -0.787 1.00 96.38 99 ILE A C 1
ATOM 796 O O . ILE A 1 99 ? 2.445 6.264 0.441 1.00 96.38 99 ILE A O 1
ATOM 800 N N . ASN A 1 100 ? 2.584 7.360 -1.524 1.00 93.12 100 ASN A N 1
ATOM 801 C CA . ASN A 1 100 ? 2.349 8.687 -0.977 1.00 93.12 100 ASN A CA 1
ATOM 802 C C . ASN A 1 100 ? 0.859 9.012 -1.024 1.00 93.12 100 ASN A C 1
ATOM 804 O O . ASN A 1 100 ? 0.192 8.744 -2.028 1.00 93.12 100 ASN A O 1
ATOM 808 N N . GLN A 1 101 ? 0.359 9.652 0.031 1.00 90.88 101 GLN A N 1
ATOM 809 C CA . GLN A 1 101 ? -0.931 10.326 -0.015 1.00 90.88 101 GLN A CA 1
ATOM 810 C C . GLN A 1 101 ? -0.714 11.779 -0.449 1.00 90.88 101 GLN A C 1
ATOM 812 O O . GLN A 1 101 ? -0.009 12.551 0.200 1.00 90.88 101 GLN A O 1
ATOM 817 N N . LEU A 1 102 ? -1.299 12.144 -1.582 1.00 91.06 102 LEU A N 1
ATOM 818 C CA . LEU A 1 102 ? -1.217 13.479 -2.158 1.00 91.06 102 LEU A CA 1
ATOM 819 C C . LEU A 1 102 ? -2.161 14.448 -1.431 1.00 91.06 102 LEU A C 1
ATOM 821 O O . LEU A 1 102 ? -3.117 14.043 -0.770 1.00 91.06 102 LEU A O 1
ATOM 825 N N . ARG A 1 103 ? -1.950 15.759 -1.613 1.00 89.06 103 ARG A N 1
ATOM 826 C CA . ARG A 1 103 ? -2.784 16.810 -0.987 1.00 89.06 103 ARG A CA 1
ATOM 827 C C . ARG A 1 103 ? -4.269 16.710 -1.353 1.00 89.06 103 ARG A C 1
ATOM 829 O O . ARG A 1 103 ? -5.123 17.065 -0.551 1.00 89.06 103 ARG A O 1
ATOM 836 N N . ASN A 1 104 ? -4.578 16.196 -2.542 1.00 90.25 104 ASN A N 1
ATOM 837 C CA . ASN A 1 104 ? -5.944 15.942 -3.007 1.00 90.25 104 ASN A CA 1
ATOM 838 C C . ASN A 1 104 ? -6.517 14.599 -2.508 1.00 90.25 104 ASN A C 1
ATOM 840 O O . ASN A 1 104 ? -7.485 14.106 -3.080 1.00 90.25 104 ASN A O 1
ATOM 844 N N . ARG A 1 105 ? -5.911 14.001 -1.471 1.00 88.62 105 ARG A N 1
ATOM 845 C CA . ARG A 1 105 ? -6.294 12.720 -0.853 1.00 88.62 105 ARG A CA 1
ATOM 846 C C . ARG A 1 105 ? -6.204 11.498 -1.776 1.00 88.62 105 ARG A C 1
ATOM 848 O O . ARG A 1 105 ? -6.717 10.443 -1.426 1.00 88.62 105 ARG A O 1
ATOM 855 N N . ARG A 1 106 ? -5.523 11.617 -2.920 1.00 94.19 106 ARG A N 1
ATOM 856 C CA . ARG A 1 106 ? -5.235 10.498 -3.830 1.00 94.19 106 ARG A CA 1
ATOM 857 C C . ARG A 1 106 ? -3.945 9.780 -3.442 1.00 94.19 106 ARG A C 1
ATOM 859 O O . ARG A 1 106 ? -3.084 10.357 -2.781 1.00 94.19 106 ARG A O 1
ATOM 866 N N . TYR A 1 107 ? -3.789 8.549 -3.907 1.00 95.12 107 TYR A N 1
ATOM 867 C CA . TYR A 1 107 ? -2.639 7.686 -3.639 1.00 95.12 107 TYR A CA 1
ATOM 868 C C . TYR A 1 107 ? -1.779 7.524 -4.884 1.00 95.12 107 TYR A C 1
ATOM 870 O O . TYR A 1 107 ? -2.312 7.288 -5.963 1.00 95.12 107 TYR A O 1
ATOM 878 N N . LEU A 1 108 ? -0.461 7.635 -4.739 1.00 95.75 108 LEU A N 1
ATOM 879 C CA . LEU A 1 108 ? 0.498 7.507 -5.837 1.00 95.75 108 LEU A CA 1
ATOM 880 C C . LEU A 1 108 ? 1.703 6.685 -5.382 1.00 95.75 108 LEU A C 1
ATOM 882 O O . LEU A 1 108 ? 2.285 6.980 -4.335 1.00 95.75 108 LEU A O 1
ATOM 886 N N . ILE A 1 109 ? 2.102 5.691 -6.177 1.00 96.12 109 ILE A N 1
ATOM 887 C CA . ILE A 1 109 ? 3.379 5.005 -5.971 1.00 96.12 109 ILE A CA 1
ATOM 888 C C . ILE A 1 109 ? 4.523 5.946 -6.353 1.00 96.12 109 ILE A C 1
ATOM 890 O O . ILE A 1 109 ? 4.519 6.549 -7.423 1.00 96.12 109 ILE A O 1
ATOM 894 N N . SER A 1 110 ? 5.514 6.084 -5.472 1.00 93.38 110 SER A N 1
ATOM 895 C CA . SER A 1 110 ? 6.713 6.880 -5.737 1.00 93.38 110 SER A CA 1
ATOM 896 C C . SER A 1 110 ? 7.402 6.431 -7.026 1.00 93.38 110 SER A C 1
ATOM 898 O O . SER A 1 110 ? 7.810 5.277 -7.134 1.00 93.38 110 SER A O 1
ATOM 900 N N . GLY A 1 111 ? 7.586 7.368 -7.956 1.00 91.31 111 GLY A N 1
ATOM 901 C CA . GLY A 1 111 ? 8.195 7.114 -9.264 1.00 91.31 111 GLY A CA 1
ATOM 902 C C . GLY A 1 111 ? 7.192 6.798 -10.374 1.00 91.31 111 GLY A C 1
ATOM 903 O O . GLY A 1 111 ? 7.589 6.774 -11.533 1.00 91.31 111 GLY A O 1
ATOM 904 N N . ASP A 1 112 ? 5.914 6.617 -10.041 1.00 93.75 112 ASP A N 1
ATOM 905 C CA . ASP A 1 112 ? 4.840 6.484 -11.022 1.00 93.75 112 ASP A CA 1
ATOM 906 C C . ASP A 1 112 ? 4.204 7.852 -11.352 1.00 93.75 112 ASP A C 1
ATOM 908 O O . ASP A 1 112 ? 4.474 8.874 -10.712 1.00 93.75 112 ASP A O 1
ATOM 912 N N . THR A 1 113 ? 3.341 7.871 -12.363 1.00 92.06 113 THR A N 1
ATOM 913 C CA . THR A 1 113 ? 2.577 9.029 -12.840 1.00 92.06 113 THR A CA 1
ATOM 914 C C . THR A 1 113 ? 1.081 8.904 -12.553 1.00 92.06 113 THR A C 1
ATOM 916 O O . THR A 1 113 ? 0.387 9.921 -12.450 1.00 92.06 113 THR A O 1
ATOM 919 N N . GLN A 1 114 ? 0.570 7.681 -12.381 1.00 95.25 114 GLN A N 1
ATOM 920 C CA . GLN A 1 114 ? -0.852 7.444 -12.167 1.00 95.25 114 GLN A CA 1
ATOM 921 C C . GLN A 1 114 ? -1.210 7.447 -10.677 1.00 95.25 114 GLN A C 1
ATOM 923 O O . GLN A 1 114 ? -0.721 6.648 -9.886 1.00 95.25 114 GLN A O 1
ATOM 928 N N . SER A 1 115 ? -2.115 8.350 -10.288 1.00 96.88 115 SER A N 1
ATOM 929 C CA . SER A 1 115 ? -2.683 8.377 -8.934 1.00 96.88 115 SER A CA 1
ATOM 930 C C . SER A 1 115 ? -4.068 7.730 -8.888 1.00 96.88 115 SER A C 1
ATOM 932 O O . SER A 1 115 ? -4.792 7.746 -9.884 1.00 96.88 115 SER A O 1
ATOM 934 N N . HIS A 1 116 ? -4.483 7.254 -7.716 1.00 97.00 116 HIS A N 1
ATOM 935 C CA . HIS A 1 116 ? -5.741 6.534 -7.475 1.00 97.00 116 HIS A CA 1
ATOM 936 C C . HIS A 1 116 ? -6.563 7.200 -6.367 1.00 97.00 116 HIS A C 1
ATOM 938 O O . HIS A 1 116 ? -6.001 7.849 -5.486 1.00 97.00 116 HIS A O 1
ATOM 944 N N . GLY A 1 117 ? -7.890 7.067 -6.400 1.00 95.19 117 GLY A N 1
ATOM 945 C CA . GLY A 1 117 ? -8.770 7.651 -5.384 1.00 95.19 117 GLY A CA 1
AT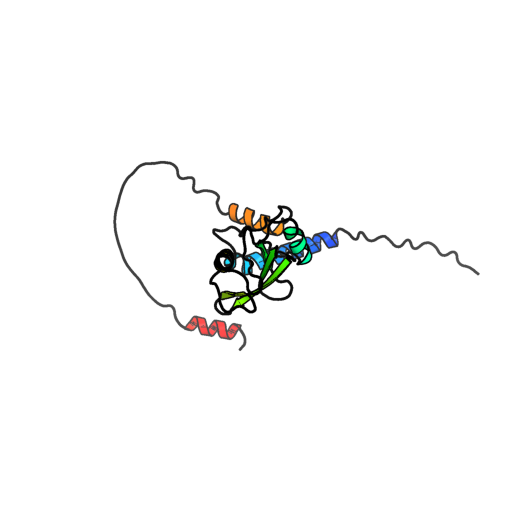OM 946 C C . GLY A 1 117 ? -8.686 6.923 -4.044 1.00 95.19 117 GLY A C 1
ATOM 947 O O . GLY A 1 117 ? -8.756 7.557 -2.997 1.00 95.19 117 GLY A O 1
ATOM 948 N N . THR A 1 118 ? -8.469 5.606 -4.071 1.00 94.25 118 THR A N 1
ATOM 949 C CA . THR A 1 118 ? -8.335 4.768 -2.871 1.00 94.25 118 THR A CA 1
ATOM 950 C C . THR A 1 118 ? -7.167 3.789 -2.988 1.00 94.25 118 THR A C 1
ATOM 952 O O . THR A 1 118 ? -6.722 3.456 -4.089 1.00 94.25 118 THR A O 1
ATOM 955 N N . LEU A 1 119 ? -6.687 3.264 -1.854 1.00 95.31 119 LEU A N 1
ATOM 956 C CA . LEU A 1 119 ? -5.718 2.159 -1.854 1.00 95.31 119 LEU A CA 1
ATOM 957 C C . LEU A 1 119 ? -6.275 0.903 -2.545 1.00 95.31 119 LEU A C 1
ATOM 959 O O . LEU A 1 119 ? -5.524 0.169 -3.177 1.00 95.31 119 LEU A O 1
ATOM 963 N N . ALA A 1 120 ? -7.588 0.669 -2.462 1.00 94.94 120 ALA A N 1
ATOM 964 C CA . ALA A 1 120 ? -8.246 -0.457 -3.120 1.00 94.94 120 ALA A CA 1
ATOM 965 C C . ALA A 1 120 ? -8.183 -0.349 -4.651 1.00 94.94 120 ALA A C 1
ATOM 967 O O . ALA A 1 120 ? -7.911 -1.333 -5.333 1.00 94.94 120 ALA A O 1
ATOM 968 N N . GLU A 1 121 ? -8.410 0.853 -5.186 1.00 96.44 121 GLU A N 1
ATOM 969 C CA . GLU A 1 121 ? -8.267 1.135 -6.616 1.00 96.44 121 GLU A CA 1
ATOM 970 C C . GLU A 1 121 ? -6.820 0.990 -7.085 1.00 96.44 121 GLU A C 1
ATOM 972 O O . GLU A 1 121 ? -6.592 0.429 -8.153 1.00 96.44 121 GLU A O 1
ATOM 977 N N . LEU A 1 122 ? -5.856 1.453 -6.283 1.00 97.50 122 LEU A N 1
ATOM 978 C CA . LEU A 1 122 ? -4.429 1.270 -6.554 1.00 97.50 122 LEU A CA 1
ATOM 979 C C . LEU A 1 122 ? -4.078 -0.219 -6.633 1.00 97.50 122 LEU A C 1
ATOM 981 O O . LEU A 1 122 ? -3.457 -0.655 -7.596 1.00 97.50 122 LEU A O 1
ATOM 985 N N . VAL A 1 123 ? -4.514 -1.013 -5.651 1.00 97.19 123 VAL A N 1
ATOM 986 C CA . VAL A 1 123 ? -4.295 -2.466 -5.645 1.00 97.19 123 VAL A CA 1
ATOM 987 C C . VAL A 1 123 ? -4.904 -3.113 -6.885 1.00 97.19 123 VAL A C 1
ATOM 989 O O . VAL A 1 123 ? -4.204 -3.849 -7.571 1.00 97.19 123 VAL A O 1
ATOM 992 N N . ARG A 1 124 ? -6.169 -2.808 -7.204 1.00 97.31 124 ARG A N 1
ATOM 993 C CA . ARG A 1 124 ? -6.854 -3.373 -8.376 1.00 97.31 124 ARG A CA 1
ATOM 994 C C . ARG A 1 124 ? -6.114 -3.049 -9.671 1.00 97.31 124 ARG A C 1
ATOM 996 O O . ARG A 1 124 ? -5.922 -3.930 -10.496 1.00 97.31 124 ARG A O 1
ATOM 1003 N N . HIS A 1 125 ? -5.649 -1.811 -9.817 1.00 97.81 125 HIS A N 1
ATOM 1004 C CA . HIS A 1 125 ? -4.886 -1.399 -10.988 1.00 97.81 125 HIS A CA 1
ATOM 1005 C C . HIS A 1 125 ? -3.629 -2.254 -11.187 1.00 97.81 125 HIS A C 1
ATOM 1007 O O . HIS A 1 125 ? -3.445 -2.813 -12.262 1.00 97.81 125 HIS A O 1
ATOM 1013 N N . TYR A 1 126 ? -2.806 -2.439 -10.152 1.00 98.00 126 TYR A N 1
ATOM 1014 C CA . TYR A 1 126 ? -1.585 -3.247 -10.273 1.00 98.00 126 TYR A CA 1
ATOM 1015 C C . TYR A 1 126 ? -1.813 -4.762 -10.194 1.00 98.00 126 TYR A C 1
ATOM 1017 O O . TYR A 1 126 ? -0.854 -5.526 -10.278 1.00 98.00 126 TYR A O 1
ATOM 1025 N N . GLN A 1 127 ? -3.055 -5.227 -10.034 1.00 97.88 127 GLN A N 1
ATOM 1026 C CA . GLN A 1 127 ? -3.408 -6.619 -10.331 1.00 97.88 127 GLN A CA 1
ATOM 1027 C C . GLN A 1 127 ? -3.552 -6.853 -11.843 1.00 97.88 127 GLN A C 1
ATOM 1029 O O . GLN A 1 127 ? -3.328 -7.964 -12.317 1.00 97.88 127 GLN A O 1
ATOM 1034 N N . GLU A 1 128 ? -3.884 -5.806 -12.599 1.00 97.31 128 GLU A N 1
ATOM 1035 C CA . GLU A 1 128 ? -4.080 -5.849 -14.053 1.00 97.31 128 GLU A CA 1
ATOM 1036 C C . GLU A 1 128 ? -2.857 -5.325 -14.822 1.00 97.31 128 GLU A C 1
ATOM 1038 O O . GLU A 1 128 ? -2.559 -5.796 -15.919 1.00 97.31 128 GLU A O 1
ATOM 1043 N N . VAL A 1 129 ? -2.128 -4.370 -14.239 1.00 96.69 129 VAL A N 1
ATOM 1044 C CA . VAL A 1 129 ? -0.973 -3.694 -14.841 1.00 96.69 129 VAL A CA 1
ATOM 1045 C C . VAL A 1 129 ? 0.328 -4.146 -14.181 1.00 96.69 129 VAL A C 1
ATOM 1047 O O . VAL A 1 129 ? 0.405 -4.323 -12.965 1.00 96.69 129 VAL A O 1
ATOM 1050 N N . GLN A 1 130 ? 1.366 -4.330 -14.996 1.00 96.12 130 GLN A N 1
ATOM 1051 C CA . GLN A 1 130 ? 2.693 -4.727 -14.534 1.00 96.12 130 GLN A CA 1
ATOM 1052 C C . GLN A 1 130 ? 3.489 -3.535 -13.991 1.00 96.12 130 GLN A C 1
ATOM 1054 O O . GLN A 1 130 ? 3.423 -2.421 -14.506 1.00 96.12 130 GLN A O 1
ATOM 1059 N N . PHE A 1 131 ? 4.293 -3.792 -12.965 1.00 95.12 131 PHE A N 1
ATOM 1060 C CA . PHE A 1 131 ? 5.299 -2.867 -12.469 1.00 95.12 131 PHE A CA 1
ATOM 1061 C C . PHE A 1 131 ? 6.519 -2.872 -13.384 1.00 95.12 131 PHE A C 1
ATOM 1063 O O . PHE A 1 131 ? 7.256 -3.858 -13.440 1.00 95.12 131 PHE A O 1
ATOM 1070 N N . GLU A 1 132 ? 6.799 -1.741 -14.018 1.00 91.94 132 GLU A N 1
ATOM 1071 C CA . GLU A 1 132 ? 8.058 -1.527 -14.728 1.00 91.94 132 GLU A CA 1
ATOM 1072 C C . GLU A 1 132 ? 9.203 -1.195 -13.751 1.00 91.94 132 GLU A C 1
ATOM 1074 O O . GLU A 1 132 ? 8.980 -0.525 -12.735 1.00 91.94 132 GLU A O 1
ATOM 1079 N N . PRO A 1 133 ? 10.443 -1.653 -14.011 1.00 91.81 133 PRO A N 1
ATOM 1080 C CA . PRO A 1 133 ? 10.903 -2.457 -15.154 1.00 91.81 133 PRO A CA 1
ATOM 1081 C C . PRO A 1 133 ? 10.809 -3.980 -14.920 1.00 91.81 133 PRO A C 1
ATOM 1083 O O . PRO A 1 133 ? 11.545 -4.756 -15.525 1.00 91.81 133 PRO A O 1
ATOM 1086 N N . PHE A 1 134 ? 10.009 -4.425 -13.950 1.00 93.31 134 PHE A N 1
ATOM 1087 C CA . PHE A 1 134 ? 10.041 -5.805 -13.464 1.00 93.31 134 PHE A CA 1
ATOM 1088 C C . PHE A 1 134 ? 9.157 -6.758 -14.274 1.00 93.31 134 PHE A C 1
ATOM 1090 O O . PHE A 1 134 ? 9.405 -7.960 -14.241 1.00 93.31 134 PHE A O 1
ATOM 1097 N N . GLY A 1 135 ? 8.135 -6.251 -14.972 1.00 96.19 135 GLY A N 1
ATOM 1098 C CA . GLY A 1 135 ? 7.168 -7.086 -15.693 1.00 96.19 135 GLY A CA 1
ATOM 1099 C C . GLY A 1 135 ? 6.325 -7.971 -14.762 1.00 96.19 135 GLY A C 1
ATOM 1100 O O . GLY A 1 135 ? 5.841 -9.025 -15.165 1.00 96.19 135 GLY A O 1
ATOM 1101 N N . GLU A 1 136 ? 6.176 -7.577 -13.495 1.00 97.06 136 GLU A N 1
ATOM 1102 C CA . GLU A 1 136 ? 5.473 -8.335 -12.452 1.00 97.06 136 GLU A CA 1
ATOM 1103 C C . GLU A 1 136 ? 4.198 -7.594 -12.031 1.00 97.06 136 GLU A C 1
ATOM 1105 O O . GLU A 1 136 ? 4.197 -6.369 -11.983 1.00 97.06 136 GLU A O 1
ATOM 1110 N N . SER A 1 137 ? 3.123 -8.305 -11.690 1.00 97.69 137 SER A N 1
ATOM 1111 C CA . SER A 1 137 ? 1.874 -7.722 -11.175 1.00 97.69 137 SER A CA 1
ATOM 1112 C C . SER A 1 137 ? 1.508 -8.301 -9.805 1.00 97.69 137 SER A C 1
ATOM 1114 O O . SER A 1 137 ? 2.094 -9.281 -9.332 1.00 97.69 137 SER A O 1
ATOM 1116 N N . LEU A 1 138 ? 0.543 -7.673 -9.135 1.00 98.44 138 LEU A N 1
ATOM 1117 C CA . LEU A 1 138 ? -0.047 -8.195 -7.908 1.00 98.44 138 LEU A CA 1
ATOM 1118 C C . LEU A 1 138 ? -0.969 -9.375 -8.229 1.00 98.44 138 LEU A C 1
ATOM 1120 O O . LEU A 1 138 ? -1.698 -9.359 -9.215 1.00 98.44 138 LEU A O 1
ATOM 1124 N N . SER A 1 139 ? -0.982 -10.380 -7.357 1.00 97.56 139 SER A N 1
ATOM 1125 C CA . SER A 1 139 ? -1.870 -11.538 -7.486 1.00 97.56 139 SER A CA 1
ATOM 1126 C C . SER A 1 139 ? -2.839 -11.618 -6.305 1.00 97.56 139 SER A C 1
ATOM 1128 O O . SER A 1 139 ? -3.927 -11.039 -6.345 1.00 97.56 139 SER A O 1
ATOM 1130 N N . ALA A 1 140 ? -2.445 -12.294 -5.227 1.00 97.00 140 ALA A N 1
ATOM 1131 C CA . ALA A 1 140 ? -3.278 -12.540 -4.057 1.00 97.00 140 ALA A CA 1
ATOM 1132 C C . ALA A 1 140 ? -2.835 -11.724 -2.835 1.00 97.00 140 ALA A C 1
ATOM 1134 O O . ALA A 1 140 ? -1.644 -11.541 -2.573 1.00 97.00 140 ALA A O 1
ATOM 1135 N N . ALA A 1 141 ? -3.807 -11.281 -2.038 1.00 97.12 141 ALA A N 1
ATOM 1136 C CA . ALA A 1 141 ? -3.536 -10.689 -0.735 1.00 97.12 141 ALA A CA 1
ATOM 1137 C C . ALA A 1 141 ? -2.869 -11.724 0.188 1.00 97.12 141 ALA A C 1
ATOM 1139 O O . ALA A 1 141 ? -3.357 -12.844 0.341 1.00 97.12 141 ALA A O 1
ATOM 1140 N N . CYS A 1 142 ? -1.770 -11.345 0.834 1.00 95.44 142 CYS A N 1
ATOM 1141 C CA . CYS A 1 142 ? -1.160 -12.136 1.890 1.00 95.44 142 CYS A CA 1
ATOM 1142 C C . CYS A 1 142 ? -2.073 -12.089 3.124 1.00 95.44 142 CYS A C 1
ATOM 1144 O O . CYS A 1 142 ? -2.315 -10.990 3.635 1.00 95.44 142 CYS A O 1
ATOM 1146 N N . PRO A 1 143 ? -2.549 -13.238 3.636 1.00 85.56 143 PRO A N 1
ATOM 1147 C CA . PRO A 1 143 ? -3.412 -13.266 4.809 1.00 85.56 143 PRO A CA 1
ATOM 1148 C C . PRO A 1 143 ? -2.731 -12.634 6.022 1.00 85.56 143 PRO A C 1
ATOM 1150 O O . PRO A 1 143 ? -1.524 -12.813 6.232 1.00 85.56 143 PRO A O 1
ATOM 1153 N N . ARG A 1 144 ? -3.511 -11.915 6.831 1.00 81.44 144 ARG A N 1
ATOM 1154 C CA . ARG A 1 144 ? -3.098 -11.510 8.175 1.00 81.44 144 ARG A CA 1
ATOM 1155 C C . ARG A 1 144 ? -3.085 -12.764 9.053 1.00 81.44 144 ARG A C 1
ATOM 1157 O O . ARG A 1 144 ? -4.011 -13.563 8.982 1.00 81.44 144 ARG A O 1
ATOM 1164 N N . MET A 1 145 ? -2.022 -12.965 9.827 1.00 70.94 145 MET A N 1
ATOM 1165 C CA . MET A 1 145 ? -2.044 -13.977 10.886 1.00 70.94 145 MET A CA 1
ATOM 1166 C C . MET A 1 145 ? -2.801 -13.395 12.084 1.00 70.94 145 MET A C 1
ATOM 1168 O O . MET A 1 145 ? -2.601 -12.220 12.386 1.00 70.94 145 MET A O 1
ATOM 1172 N N . GLU A 1 146 ? -3.620 -14.213 12.743 1.00 59.47 146 GLU A N 1
ATOM 1173 C CA . GLU A 1 146 ? -4.500 -13.869 13.884 1.00 59.47 146 GLU A CA 1
ATOM 1174 C C . GLU A 1 146 ? -3.748 -13.387 15.143 1.00 59.47 146 GLU A C 1
ATOM 1176 O O . GLU A 1 146 ? -4.349 -13.011 16.133 1.00 59.47 146 GLU A O 1
ATOM 1181 N N . ASP A 1 147 ? -2.417 -13.357 15.113 1.00 55.03 147 ASP A N 1
ATOM 1182 C CA . ASP A 1 147 ? -1.554 -12.962 16.235 1.00 55.03 147 ASP A CA 1
ATOM 1183 C C . ASP A 1 147 ? -1.382 -11.426 16.337 1.00 55.03 147 ASP A C 1
ATOM 1185 O O . ASP A 1 147 ? -0.364 -10.920 16.809 1.00 55.03 147 ASP A O 1
ATOM 1189 N N . ASN A 1 148 ? -2.323 -10.658 15.776 1.00 55.75 148 ASN A N 1
ATOM 1190 C CA . ASN A 1 148 ? -2.237 -9.204 15.622 1.00 55.75 148 ASN A CA 1
ATOM 1191 C C . ASN A 1 148 ? -3.440 -8.532 16.305 1.00 55.75 148 ASN A C 1
ATOM 1193 O O . ASN A 1 148 ? -4.164 -7.745 15.686 1.00 55.75 148 ASN A O 1
ATOM 1197 N N . ASP A 1 149 ? -3.598 -8.842 17.599 1.00 58.59 149 ASP A N 1
ATOM 1198 C CA . ASP A 1 149 ? -4.672 -8.407 18.515 1.00 58.59 149 ASP A CA 1
ATOM 1199 C C . ASP A 1 149 ? -5.076 -6.930 18.356 1.00 58.59 149 ASP A C 1
ATOM 1201 O O . ASP A 1 149 ? -6.245 -6.567 18.498 1.00 58.59 149 ASP A O 1
ATOM 1205 N N . LEU A 1 150 ? -4.120 -6.065 17.998 1.00 62.59 150 LEU A N 1
ATOM 1206 C CA . LEU A 1 150 ? -4.331 -4.631 17.809 1.00 62.59 150 LEU A CA 1
ATOM 1207 C C . LEU A 1 150 ? -5.408 -4.301 16.756 1.00 62.59 150 LEU A C 1
ATOM 1209 O O . LEU A 1 150 ? -6.183 -3.367 16.941 1.00 62.59 150 LEU A O 1
ATOM 1213 N N . TYR A 1 151 ? -5.461 -5.043 15.645 1.00 58.66 151 TYR A N 1
ATOM 1214 C CA . TYR A 1 151 ? -6.392 -4.778 14.533 1.00 58.66 151 TYR A CA 1
ATOM 1215 C C . TYR A 1 151 ? -7.631 -5.672 14.562 1.00 58.66 151 TYR A C 1
ATOM 1217 O O . TYR A 1 151 ? -8.636 -5.370 13.907 1.00 58.66 151 TYR A O 1
ATOM 1225 N N . ASP A 1 152 ? -7.577 -6.760 15.324 1.00 59.53 152 ASP A N 1
ATOM 1226 C CA . ASP A 1 152 ? -8.724 -7.632 15.539 1.00 59.53 152 ASP A CA 1
ATOM 1227 C C . ASP A 1 152 ? -9.725 -6.955 16.477 1.00 59.53 152 ASP A C 1
ATOM 1229 O O . ASP A 1 152 ? -10.921 -7.025 16.216 1.00 59.53 152 ASP A O 1
ATOM 1233 N N . ALA A 1 153 ? -9.262 -6.145 17.439 1.00 55.03 153 ALA A N 1
ATOM 1234 C CA . ALA A 1 153 ? -10.118 -5.247 18.220 1.00 55.03 153 ALA A CA 1
ATOM 1235 C C . ALA A 1 153 ? -10.892 -4.234 17.350 1.00 55.03 153 ALA A C 1
ATOM 1237 O O . ALA A 1 153 ? -12.044 -3.929 17.644 1.00 55.03 153 ALA A O 1
ATOM 1238 N N . ILE A 1 154 ? -10.307 -3.750 16.248 1.00 55.34 154 ILE A N 1
ATOM 1239 C CA . ILE A 1 154 ? -10.987 -2.853 15.292 1.00 55.34 154 ILE A CA 1
ATOM 1240 C C . ILE A 1 154 ? -12.079 -3.605 14.545 1.00 55.34 154 ILE A C 1
ATOM 1242 O O . ILE A 1 154 ? -13.199 -3.118 14.411 1.00 55.34 154 ILE A O 1
ATOM 1246 N N . THR A 1 155 ? -11.752 -4.807 14.068 1.00 50.53 155 THR A N 1
ATOM 1247 C CA . THR A 1 155 ? -12.716 -5.664 13.381 1.00 50.53 155 THR A CA 1
ATOM 1248 C C . THR A 1 155 ? -13.850 -6.005 14.350 1.00 50.53 155 THR A C 1
ATOM 1250 O O . THR A 1 155 ? -14.994 -5.663 14.086 1.00 50.53 155 THR A O 1
ATOM 1253 N N . LEU A 1 156 ? -13.556 -6.550 15.528 1.00 51.78 156 LEU A N 1
ATOM 1254 C CA . LEU A 1 156 ? -14.541 -6.958 16.534 1.00 51.78 156 LEU A CA 1
ATOM 1255 C C . LEU A 1 156 ? -15.330 -5.785 17.145 1.00 51.78 156 LEU A C 1
ATOM 1257 O O . LEU A 1 156 ? -16.519 -5.941 17.417 1.00 51.78 156 LEU A O 1
ATOM 1261 N N . GLY A 1 157 ? -14.718 -4.615 17.333 1.00 46.09 157 GLY A N 1
ATOM 1262 C CA . GLY A 1 157 ? -15.378 -3.411 17.849 1.00 46.09 157 GLY A CA 1
ATOM 1263 C C . GLY A 1 157 ? -16.394 -2.817 16.869 1.00 46.09 157 GLY A C 1
ATOM 1264 O O . GLY A 1 157 ? -17.458 -2.367 17.285 1.00 46.09 157 GLY A O 1
ATOM 1265 N N . LEU A 1 158 ? -16.130 -2.904 15.560 1.00 45.62 158 LEU A N 1
ATOM 1266 C CA . LEU A 1 158 ? -17.077 -2.493 14.514 1.00 45.62 158 LEU A CA 1
ATOM 1267 C C . LEU A 1 158 ? -18.217 -3.505 14.307 1.00 45.62 158 LEU A C 1
ATOM 1269 O O . LEU A 1 158 ? -19.306 -3.123 13.885 1.00 45.62 158 LEU A O 1
ATOM 1273 N N . HIS A 1 159 ? -18.014 -4.781 14.657 1.00 38.00 159 HIS A N 1
ATOM 1274 C CA . HIS A 1 159 ? -19.101 -5.771 14.696 1.00 38.00 159 HIS A CA 1
ATOM 1275 C C . HIS A 1 159 ? -19.995 -5.617 15.942 1.00 38.00 159 HIS A C 1
ATOM 1277 O O . HIS A 1 159 ? -21.131 -6.083 15.933 1.00 38.00 159 HIS A O 1
ATOM 1283 N N . GLN A 1 160 ? -19.525 -4.943 17.000 1.00 34.09 160 GLN A N 1
ATOM 1284 C CA . GLN A 1 160 ? -20.324 -4.661 18.202 1.00 34.09 160 GLN A CA 1
ATOM 1285 C C . GLN A 1 160 ? -21.234 -3.436 18.053 1.00 34.09 160 GLN A C 1
ATOM 1287 O O . GLN A 1 160 ? -22.207 -3.314 18.794 1.00 34.09 160 GLN A O 1
ATOM 1292 N N . THR A 1 161 ? -21.014 -2.582 17.049 1.00 33.91 161 THR A N 1
ATOM 1293 C CA . THR A 1 161 ? -21.998 -1.582 16.603 1.00 33.91 161 THR A CA 1
ATOM 1294 C C . THR A 1 161 ? -22.934 -2.169 15.545 1.00 33.91 161 THR A C 1
ATOM 1296 O O . THR A 1 161 ? -23.124 -1.602 14.476 1.00 33.91 161 THR A O 1
ATOM 1299 N N . ASN A 1 162 ? -23.485 -3.348 15.819 1.00 40.97 162 ASN A N 1
ATOM 1300 C CA . ASN A 1 162 ? -24.757 -3.782 15.249 1.00 40.97 162 ASN A CA 1
ATOM 1301 C C . ASN A 1 162 ? -25.441 -4.798 16.180 1.00 40.97 162 ASN A C 1
ATOM 1303 O O . ASN A 1 162 ? -25.529 -5.982 15.854 1.00 40.97 162 ASN A O 1
ATOM 1307 N N . PRO A 1 163 ? -25.980 -4.375 17.335 1.00 32.03 163 PRO A N 1
ATOM 1308 C CA . PRO A 1 163 ? -27.015 -5.136 17.995 1.00 32.03 163 PRO A CA 1
ATOM 1309 C C . PRO A 1 163 ? -28.367 -4.481 17.699 1.00 32.03 163 PRO A C 1
ATOM 1311 O O . PRO A 1 163 ? -28.632 -3.354 18.113 1.00 32.03 163 PRO A O 1
ATOM 1314 N N . SER A 1 164 ? -29.270 -5.270 17.117 1.00 31.95 164 SER A N 1
ATOM 1315 C CA . SER A 1 164 ? -30.732 -5.083 17.151 1.00 31.95 164 SER A CA 1
ATOM 1316 C C . SER A 1 164 ? -31.353 -4.170 16.081 1.00 31.95 164 SER A C 1
ATOM 1318 O O . SER A 1 164 ? -31.748 -3.038 16.336 1.00 31.95 164 SER A O 1
ATOM 1320 N N . LEU A 1 165 ? -31.608 -4.741 14.905 1.00 29.72 165 LEU A N 1
ATOM 1321 C CA . LEU A 1 165 ? -32.918 -4.576 14.266 1.00 29.72 165 LEU A CA 1
ATOM 1322 C C . LEU A 1 165 ? -33.505 -5.977 14.075 1.00 29.72 165 LEU A C 1
ATOM 1324 O O . LEU A 1 165 ? -33.477 -6.548 12.987 1.00 29.72 165 LEU A O 1
ATOM 1328 N N . GLU A 1 166 ? -33.997 -6.554 15.173 1.00 26.38 166 GLU A N 1
ATOM 1329 C CA . GLU A 1 166 ? -35.065 -7.546 15.080 1.00 26.38 166 GLU A CA 1
ATOM 1330 C C . GLU A 1 166 ? -36.253 -6.857 14.402 1.00 26.38 166 GLU A C 1
ATOM 1332 O O . GLU A 1 166 ? -36.884 -5.975 14.980 1.00 26.38 166 GLU A O 1
ATOM 1337 N N . TYR A 1 167 ? -36.541 -7.228 13.157 1.00 29.08 167 TYR A N 1
ATOM 1338 C CA . TYR A 1 167 ? -37.837 -6.951 12.551 1.00 29.08 167 TYR A CA 1
ATOM 1339 C C . TYR A 1 167 ? -38.770 -8.125 12.871 1.00 29.08 167 TYR A C 1
ATOM 1341 O O . TYR A 1 167 ? -38.491 -9.244 12.429 1.00 29.08 167 TYR A O 1
ATOM 1349 N N . PRO A 1 168 ? -39.884 -7.908 13.594 1.00 31.61 168 PRO A N 1
ATOM 1350 C CA . PRO A 1 168 ? -40.969 -8.875 13.631 1.00 31.61 168 PRO A CA 1
ATOM 1351 C C . PRO A 1 168 ? -41.682 -8.886 12.269 1.00 31.61 168 PRO A C 1
ATOM 1353 O O . PRO A 1 168 ? -41.738 -7.854 11.590 1.00 31.61 168 PRO A O 1
ATOM 1356 N N . PRO A 1 169 ? -42.257 -10.022 11.844 1.00 35.53 169 PRO A N 1
ATOM 1357 C CA . PRO A 1 169 ? -42.942 -10.094 10.570 1.00 35.53 169 PRO A CA 1
ATOM 1358 C C . PRO A 1 169 ? -44.378 -9.613 10.759 1.00 35.53 169 PRO A C 1
ATOM 1360 O O . PRO A 1 169 ? -45.143 -10.302 11.419 1.00 35.53 169 PRO A O 1
ATOM 1363 N N . GLU A 1 170 ? -44.797 -8.501 10.148 1.00 28.77 170 GLU A N 1
ATOM 1364 C CA . GLU A 1 170 ? -46.230 -8.314 9.892 1.00 28.77 170 GLU A CA 1
ATOM 1365 C C . GLU A 1 170 ? -46.568 -7.368 8.723 1.00 28.77 170 GLU A C 1
ATOM 1367 O O . GLU A 1 170 ? -46.249 -6.186 8.703 1.00 28.77 170 GLU A O 1
ATOM 1372 N N . LYS A 1 171 ? -47.218 -7.992 7.732 1.00 29.92 171 LYS A N 1
ATOM 1373 C CA . LYS A 1 171 ? -48.274 -7.542 6.808 1.00 29.92 171 LYS A CA 1
ATOM 1374 C C . LYS A 1 171 ? -48.339 -6.079 6.328 1.00 29.92 171 LYS A C 1
ATOM 1376 O O . LYS A 1 171 ? -48.696 -5.158 7.046 1.00 29.92 171 LYS A O 1
ATOM 1381 N N . ALA A 1 172 ? -48.198 -5.981 5.004 1.00 39.31 172 ALA A N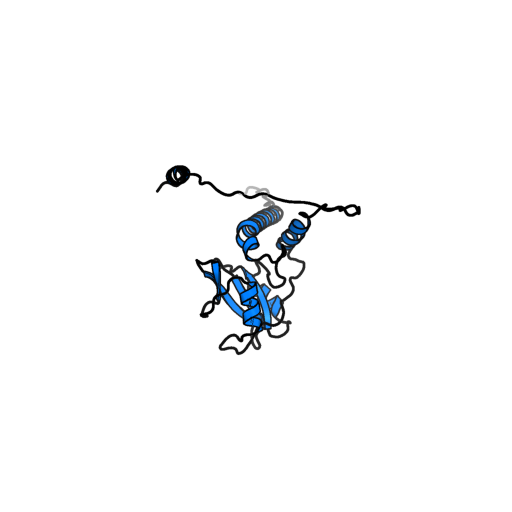 1
ATOM 1382 C CA . ALA A 1 172 ? -48.866 -5.095 4.046 1.00 39.31 172 ALA A CA 1
ATOM 1383 C C . ALA A 1 172 ? -49.858 -4.032 4.570 1.00 39.31 172 ALA A C 1
ATOM 1385 O O . ALA A 1 172 ? -50.956 -4.362 5.010 1.00 39.31 172 ALA A O 1
ATOM 1386 N N . SER A 1 173 ? -49.536 -2.762 4.299 1.00 31.22 173 SER A N 1
ATOM 1387 C CA . SER A 1 173 ? -50.483 -1.721 3.867 1.00 31.22 173 SER A CA 1
ATOM 1388 C C . SER A 1 173 ? -49.709 -0.517 3.306 1.00 31.22 173 SER A C 1
ATOM 1390 O O . SER A 1 173 ? -48.837 0.031 3.969 1.00 31.22 173 SER A O 1
ATOM 1392 N N . SER A 1 174 ? -50.017 -0.100 2.080 1.00 30.58 174 SER A N 1
ATOM 1393 C CA . SER A 1 174 ? -49.627 1.199 1.484 1.00 30.58 174 SER A CA 1
ATOM 1394 C C . SER A 1 174 ? -50.587 2.320 1.970 1.00 30.58 174 SER A C 1
ATOM 1396 O O . SER A 1 174 ? -51.556 1.975 2.651 1.00 30.58 174 SER A O 1
ATOM 1398 N N . PRO A 1 175 ? -50.564 3.572 1.444 1.00 49.03 175 PRO A N 1
ATOM 1399 C CA . PRO A 1 175 ? -49.542 4.646 1.290 1.00 49.03 175 PRO A CA 1
ATOM 1400 C C . PRO A 1 175 ? -50.096 5.976 1.945 1.00 49.03 175 PRO A C 1
ATOM 1402 O O . PRO A 1 175 ? -50.839 5.811 2.911 1.00 49.03 175 PRO A O 1
ATOM 1405 N N . PRO A 1 176 ? -49.923 7.264 1.493 1.00 46.62 176 PRO A N 1
ATOM 1406 C CA . PRO A 1 176 ? -48.993 7.949 0.555 1.00 46.62 176 PRO A CA 1
ATOM 1407 C C . PRO A 1 176 ? -48.434 9.362 0.988 1.00 46.62 176 PRO A C 1
ATOM 1409 O O . PRO A 1 176 ? -48.880 9.963 1.954 1.00 46.62 176 PRO A O 1
ATOM 1412 N N . ALA A 1 177 ? -47.526 9.905 0.148 1.00 28.23 177 ALA A N 1
ATOM 1413 C CA . ALA A 1 177 ? -47.395 11.301 -0.358 1.00 28.23 177 ALA A CA 1
ATOM 1414 C C . ALA A 1 177 ? -46.931 12.532 0.493 1.00 28.23 177 ALA A C 1
ATOM 1416 O O . ALA A 1 177 ? -47.614 12.990 1.398 1.00 28.23 177 ALA A O 1
ATOM 1417 N N . SER A 1 178 ? -45.867 13.171 -0.046 1.00 29.53 178 SER A N 1
ATOM 1418 C CA . SER A 1 178 ? -45.609 14.625 -0.250 1.00 29.53 178 SER A CA 1
ATOM 1419 C C . SER A 1 178 ? -45.160 15.551 0.901 1.00 29.53 178 SER A C 1
ATOM 1421 O O . SER A 1 178 ? -45.911 15.782 1.838 1.00 29.53 178 SER A O 1
ATOM 1423 N N . LEU A 1 179 ? -44.007 16.233 0.732 1.00 32.97 179 LEU A N 1
ATOM 1424 C CA . LEU A 1 179 ? -43.885 17.685 0.425 1.00 32.97 179 LEU A CA 1
ATOM 1425 C C . LEU A 1 179 ? -42.433 18.209 0.568 1.00 32.97 179 LEU A C 1
ATOM 1427 O O . LEU A 1 179 ? -41.686 17.808 1.455 1.00 32.97 179 LEU A O 1
ATOM 1431 N N . GLU A 1 180 ? -42.062 19.110 -0.348 1.00 32.94 180 GLU A N 1
ATOM 1432 C CA . GLU A 1 180 ? -40.813 19.885 -0.436 1.00 32.94 180 GLU A CA 1
ATOM 1433 C C . GLU A 1 180 ? -40.518 20.772 0.790 1.00 32.94 180 GLU A C 1
ATOM 1435 O O . GLU A 1 180 ? -41.446 21.282 1.413 1.00 32.94 180 GLU A O 1
ATOM 1440 N N . ALA A 1 181 ? -39.232 21.077 1.037 1.00 29.12 181 ALA A N 1
ATOM 1441 C CA . ALA A 1 181 ? -38.683 22.449 0.978 1.00 29.12 181 ALA A CA 1
ATOM 1442 C C . ALA A 1 181 ? -37.201 22.515 1.425 1.00 29.12 181 ALA A C 1
ATOM 1444 O O . ALA A 1 181 ? -36.802 21.966 2.447 1.00 29.12 181 ALA A O 1
ATOM 1445 N N . SER A 1 182 ? -36.399 23.265 0.667 1.00 30.48 182 SER A N 1
ATOM 1446 C CA . SER A 1 182 ? -35.118 23.892 1.054 1.00 30.48 182 SER A CA 1
ATOM 1447 C C . SER A 1 182 ? -35.346 25.423 1.069 1.00 30.48 182 SER A C 1
ATOM 1449 O O . SER A 1 182 ? -36.432 25.840 0.656 1.00 30.48 182 SER A O 1
ATOM 1451 N N . PRO A 1 183 ? -34.374 26.326 1.335 1.00 54.75 183 PRO A N 1
ATOM 1452 C CA . PRO A 1 183 ? -33.142 26.299 2.150 1.00 54.75 183 PRO A CA 1
ATOM 1453 C C . PRO A 1 183 ? -33.087 27.508 3.138 1.00 54.75 183 PRO A C 1
ATOM 1455 O O . PRO A 1 183 ? -33.986 28.348 3.106 1.00 54.75 183 PRO A O 1
ATOM 1458 N N . ARG A 1 184 ? -32.015 27.685 3.947 1.00 33.25 184 ARG A N 1
ATOM 1459 C CA . ARG A 1 184 ? -31.382 29.010 4.235 1.00 33.25 184 ARG A CA 1
ATOM 1460 C C . ARG A 1 184 ? -30.112 28.949 5.110 1.00 33.25 184 ARG A C 1
ATOM 1462 O O . ARG A 1 184 ? -29.972 28.099 5.976 1.00 33.25 184 ARG A O 1
ATOM 1469 N N . ASN A 1 185 ? -29.224 29.901 4.807 1.00 37.84 185 ASN A N 1
ATOM 1470 C CA . ASN A 1 185 ? -27.862 30.163 5.292 1.00 37.84 185 ASN A CA 1
ATOM 1471 C C . ASN A 1 185 ? -27.728 30.538 6.784 1.00 37.84 185 ASN A C 1
ATOM 1473 O O . ASN A 1 185 ? -28.589 31.233 7.318 1.00 37.84 185 ASN A O 1
ATOM 1477 N N . LEU A 1 186 ? -26.559 30.232 7.365 1.00 36.38 186 LEU A N 1
ATOM 1478 C CA . LEU A 1 186 ? -25.957 30.846 8.565 1.00 36.38 186 LEU A CA 1
ATOM 1479 C C . LEU A 1 186 ? -24.494 31.186 8.194 1.00 36.38 186 LEU A C 1
ATOM 1481 O O . LEU A 1 186 ? -23.723 30.288 7.879 1.00 36.38 186 LEU A O 1
ATOM 1485 N N . SER A 1 187 ? -24.206 32.420 7.764 1.00 43.28 187 SER A N 1
ATOM 1486 C CA . SER A 1 187 ? -23.803 33.623 8.527 1.00 43.28 187 SER A CA 1
ATOM 1487 C C . SER A 1 187 ? -22.316 33.644 8.920 1.00 43.28 187 SER A C 1
ATOM 1489 O O . SER A 1 187 ? -21.887 32.976 9.853 1.00 43.28 187 SER A O 1
ATOM 1491 N N . GLU A 1 188 ? -21.558 34.489 8.213 1.00 51.06 188 GLU A N 1
ATOM 1492 C CA . GLU A 1 188 ? -20.104 34.745 8.261 1.00 51.06 188 GLU A CA 1
ATOM 1493 C C . GLU A 1 188 ? -19.526 35.217 9.617 1.00 51.06 188 GLU A C 1
ATOM 1495 O O . GLU A 1 188 ? -18.350 35.576 9.700 1.00 51.06 188 GLU A O 1
ATOM 1500 N N . GLU A 1 189 ? -20.304 35.204 10.696 1.00 44.94 189 GLU A N 1
ATOM 1501 C CA . GLU A 1 189 ? -19.865 35.665 12.020 1.00 44.94 189 GLU A CA 1
ATOM 1502 C C . GLU A 1 189 ? -19.153 34.565 12.825 1.00 44.94 189 GLU A C 1
ATOM 1504 O O . GLU A 1 189 ? -18.249 34.873 13.600 1.00 44.94 189 GLU A O 1
ATOM 1509 N N . GLU A 1 190 ? -19.422 33.281 12.555 1.00 46.16 190 GLU A N 1
ATOM 1510 C CA . GLU A 1 190 ? -18.671 32.183 13.188 1.00 46.16 190 GLU A CA 1
ATOM 1511 C C . GLU A 1 190 ? -17.204 32.151 12.725 1.00 46.16 190 GLU A C 1
ATOM 1513 O O . GLU A 1 190 ? -16.318 31.791 13.493 1.00 46.16 190 GLU A O 1
ATOM 1518 N N . SER A 1 191 ? -16.906 32.622 11.506 1.00 48.91 191 SER A N 1
ATOM 1519 C CA . SER A 1 191 ? -15.551 32.594 10.928 1.00 48.91 191 SER A CA 1
ATOM 1520 C C . SER A 1 191 ? -14.562 33.590 11.550 1.00 48.91 191 SER A C 1
ATOM 1522 O O . SER A 1 191 ? -13.349 33.422 11.389 1.00 48.91 191 SER A O 1
ATOM 1524 N N . LYS A 1 192 ? -15.033 34.625 12.255 1.00 48.69 192 LYS A N 1
ATOM 1525 C CA . LYS A 1 192 ? -14.146 35.597 12.923 1.00 48.69 192 LYS A CA 1
ATOM 1526 C C . LYS A 1 192 ? -13.721 35.128 14.311 1.00 48.69 192 LYS A C 1
ATOM 1528 O O . LYS A 1 192 ? -12.574 35.361 14.690 1.00 48.69 192 LYS A O 1
ATOM 1533 N N . GLU A 1 193 ? -14.585 34.400 15.015 1.00 50.19 193 GLU A N 1
ATOM 1534 C CA . GLU A 1 193 ? -14.274 33.891 16.354 1.00 50.19 193 GLU A CA 1
ATOM 1535 C C . GLU A 1 193 ? -13.233 32.760 16.296 1.00 50.19 193 GLU A C 1
ATOM 1537 O O . GLU A 1 193 ? -12.271 32.759 17.065 1.00 50.19 193 GLU A O 1
ATOM 1542 N N . VAL A 1 194 ? -13.304 31.877 15.287 1.00 51.16 194 VAL A N 1
ATOM 1543 C CA . VAL A 1 194 ? -12.281 30.827 15.082 1.00 51.16 194 VAL A CA 1
ATOM 1544 C C . VAL A 1 194 ? -10.897 31.391 14.748 1.00 51.16 194 VAL A C 1
ATOM 1546 O O . VAL A 1 194 ? -9.889 30.796 15.127 1.00 51.16 194 VAL A O 1
ATOM 1549 N N . ARG A 1 195 ? -10.809 32.550 14.079 1.00 60.16 195 ARG A N 1
ATOM 1550 C CA . ARG A 1 195 ? -9.511 33.196 13.798 1.00 60.16 195 ARG A CA 1
ATOM 1551 C C . ARG A 1 195 ? -8.900 33.849 15.032 1.00 60.16 195 ARG A C 1
ATOM 1553 O O . ARG A 1 195 ? -7.680 33.896 15.140 1.00 60.16 195 ARG A O 1
ATOM 1560 N N . ARG A 1 196 ? -9.726 34.300 15.977 1.00 57.53 196 ARG A N 1
ATOM 1561 C CA . ARG A 1 196 ? -9.258 34.884 17.239 1.00 57.53 196 ARG A CA 1
ATOM 1562 C C . ARG A 1 196 ? -8.662 33.833 18.177 1.00 57.53 196 ARG A C 1
ATOM 1564 O O . ARG A 1 196 ? -7.693 34.122 18.871 1.00 57.53 196 ARG A O 1
ATOM 1571 N N . ILE A 1 197 ? -9.209 32.616 18.163 1.00 49.75 197 ILE A N 1
ATOM 1572 C CA . ILE A 1 197 ? -8.754 31.497 19.005 1.00 49.75 197 ILE A CA 1
ATOM 1573 C C . ILE A 1 197 ? -7.410 30.918 18.521 1.00 49.75 197 ILE A C 1
ATOM 1575 O O . ILE A 1 197 ? -6.635 30.419 19.332 1.00 49.75 197 ILE A O 1
ATOM 1579 N N . LEU A 1 198 ? -7.098 31.017 17.225 1.00 49.44 198 LEU A N 1
ATOM 1580 C CA . LEU A 1 198 ? -5.900 30.407 16.629 1.00 49.44 198 LEU A CA 1
ATOM 1581 C C . LEU A 1 198 ? -4.679 31.335 16.497 1.00 49.44 198 LEU A C 1
ATOM 1583 O O . LEU A 1 198 ? -3.676 30.908 15.935 1.00 49.44 198 LEU A O 1
ATOM 1587 N N . GLY A 1 199 ? -4.721 32.558 17.040 1.00 55.34 199 GLY A N 1
ATOM 1588 C CA . GLY A 1 199 ? -3.521 33.383 17.247 1.00 55.34 199 GLY A CA 1
ATOM 1589 C C . GLY A 1 199 ? -2.654 33.619 16.000 1.00 55.34 199 GLY A C 1
ATOM 1590 O O . GLY A 1 199 ? -1.444 33.404 16.058 1.00 55.34 199 GLY A O 1
ATOM 1591 N N . HIS A 1 200 ? -3.266 34.064 14.899 1.00 47.84 200 HIS A N 1
ATOM 1592 C CA . HIS A 1 200 ? -2.570 34.633 13.738 1.00 47.84 200 HIS A CA 1
ATOM 1593 C C . HIS A 1 200 ? -2.733 36.151 13.688 1.00 47.84 200 HIS A C 1
ATOM 1595 O O . HIS A 1 200 ? -3.874 36.622 13.904 1.00 47.84 200 HIS A O 1
#

pLDDT: mean 73.09, std 24.01, range [26.38, 98.62]

InterPro domains:
  IPR000980 SH2 domain [PF00017] (51-126)
  IPR000980 SH2 domain [PS50001] (51-128)
  IPR000980 SH2 domain [SM00252] (49-132)
  IPR035885 SH2D7, SH2 domain [cd10417] (43-144)
  IPR036860 SH2 domain superfamily [G3DSA:3.30.505.10] (44-152)
  IPR036860 SH2 domain superfamily [SSF55550] (48-144)

Foldseek 3Di:
DDDDDDDDDDDDDPPPPVVVVVVVVVLVVLLVCCVVPPCVQQDDPQAHDQQEDEDDDPVVQQVLAVPPDFQAWHKYADPPDGFIWIWHHHPPGIDIWTWDQDPVRWIDTPPDDDTHNGPVRVLVVQQVDPDPPRRGGHDHRRGDDPPCVSRVCSVVVSVVVDDDPPDDDDDDDDDDDDDDDDDDDDDCPVVVVVVVVVPD

Organism: Cervus elaphus hippelaphus (NCBI:txid46360)

Sequence (200 aa):
MEAHLRQLSLGRRPEGAGDRQALAELQELALSWFMETQAPLILQNGALPPWFHGFITRKKTEQLLRDKALGSFLIRLSDRATGYILSYRGSDRCRHFVINQLRNRRYLISGDTQSHGTLAELVRHYQEVQFEPFGESLSAACPRMEDNDLYDAITLGLHQTNPSLEYPPEKASSPPASLEASPRNLSEEESKEVRRILGH